Protein AF-A0A7S0TUN6-F1 (afdb_monomer_lite)

pLDDT: mean 76.29, std 20.95, range [22.78, 96.62]

Sequence (266 aa):
AMGCTYNPSLYITRDSTFITTPQGNATSDPTRCLIDSTGACIPAAAPWPDFFQLPVLMLMLITLLNDGTLISIGYDYVKPSKMPERWNFVALFCIAGVLGAVACASSLLLLWAALDSNNPSGLFAGVGIPPIEYGKIITSIYLKVSLSDFLTLFSARTQGEFFWSVLPSPILLTAAGISLVISTILACVWPVGMLDRLPVMGLALGEYKLLPLWIWLYCLLCWLIQDALKVLCIFLIESTGLFSYENPHAKKLNHSRLGAGSFKAT

Organism: Hemiselmis andersenii (NCBI:txid464988)

Foldseek 3Di:
DDDDDDDDDDDDDPPDFADDDPDPDPPPPQPQFFQAPVRDGHTRGDDDDPDDDAFPVLVVLLVVLLVLLVVLVVVKDDDDDPDDDDPQVPLVVVLVVLLVVLLVVLLVVLLVQLVCQVPCPGPCVVVVHHNDDQQLSNLLSSLLSSLLSLLSVLLSRDALDFSVPDDIDPSSVVSSVVSNVVSLCCQACPPFHAGPNGTHDHCCPDDDNCSSVVSVVSSVVSSNVSSVVSNVSNVVCLVVCPSVRPNPVVVVVVVVVVVVVVVPDD

Radius of gyration: 25.47 Å; chains: 1; bounding box: 77×34×85 Å

Structure (mmCIF, N/CA/C/O backbone):
data_AF-A0A7S0TUN6-F1
#
_entry.id   AF-A0A7S0TUN6-F1
#
loop_
_atom_site.group_PDB
_atom_site.id
_atom_site.type_symbol
_atom_site.label_atom_id
_atom_site.label_alt_id
_atom_site.label_comp_id
_atom_site.label_asym_id
_atom_site.label_entity_id
_atom_site.label_seq_id
_atom_site.pdbx_PDB_ins_code
_atom_site.Cartn_x
_atom_site.Cartn_y
_atom_site.Cartn_z
_atom_site.occupancy
_atom_site.B_iso_or_equiv
_atom_site.auth_seq_id
_atom_site.auth_comp_id
_atom_site.auth_asym_id
_atom_site.auth_atom_id
_atom_site.pdbx_PDB_model_num
ATOM 1 N N . ALA A 1 1 ? 32.874 -20.150 -30.965 1.00 34.25 1 ALA A N 1
ATOM 2 C CA . ALA A 1 1 ? 32.053 -19.719 -32.111 1.00 34.25 1 ALA A CA 1
ATOM 3 C C . ALA A 1 1 ? 31.108 -20.856 -32.487 1.00 34.25 1 ALA A C 1
ATOM 5 O O . ALA A 1 1 ? 31.510 -21.769 -33.190 1.00 34.25 1 ALA A O 1
ATOM 6 N N . MET A 1 2 ? 29.891 -20.850 -31.947 1.00 27.72 2 MET A N 1
ATOM 7 C CA . MET A 1 2 ? 28.781 -21.691 -32.403 1.00 27.72 2 MET A CA 1
ATOM 8 C C . MET A 1 2 ? 27.568 -20.773 -32.463 1.00 27.72 2 MET A C 1
ATOM 10 O O . MET A 1 2 ? 27.234 -20.131 -31.470 1.00 27.72 2 MET A O 1
ATOM 14 N N . GLY A 1 3 ? 27.033 -20.614 -33.669 1.00 29.08 3 GLY A N 1
ATOM 15 C CA . GLY A 1 3 ? 25.921 -19.726 -33.963 1.00 29.08 3 GLY A CA 1
ATOM 16 C C . GLY A 1 3 ? 24.584 -20.354 -33.594 1.00 29.08 3 GLY A C 1
ATOM 17 O O . GLY A 1 3 ? 24.392 -21.557 -33.752 1.00 29.08 3 GLY A O 1
ATOM 18 N N . CYS A 1 4 ? 23.654 -19.506 -33.168 1.00 28.16 4 CYS A N 1
ATOM 19 C CA . CYS A 1 4 ? 22.231 -19.810 -33.175 1.00 28.16 4 CYS A CA 1
ATOM 20 C C . CYS A 1 4 ? 21.597 -19.008 -34.315 1.00 28.16 4 CYS A C 1
ATOM 22 O O . CYS A 1 4 ? 21.444 -17.792 -34.225 1.00 28.16 4 CYS A O 1
ATOM 24 N N . THR A 1 5 ? 21.266 -19.689 -35.407 1.00 26.64 5 THR A N 1
ATOM 25 C CA . THR A 1 5 ? 20.360 -19.207 -36.452 1.00 26.64 5 THR A CA 1
ATOM 26 C C . THR A 1 5 ? 18.924 -19.413 -35.970 1.00 26.64 5 THR A C 1
ATOM 28 O O . THR A 1 5 ? 18.542 -20.538 -35.654 1.00 26.64 5 THR A O 1
ATOM 31 N N . TYR A 1 6 ? 18.123 -18.345 -35.910 1.00 31.77 6 TYR A N 1
ATOM 32 C CA . TYR A 1 6 ? 16.690 -18.427 -35.610 1.00 31.77 6 TYR A CA 1
ATOM 33 C C . TYR A 1 6 ? 15.861 -18.014 -36.832 1.00 31.77 6 TYR A C 1
ATOM 35 O O . TYR A 1 6 ? 16.168 -17.038 -37.514 1.00 31.77 6 TYR A O 1
ATOM 43 N N . ASN A 1 7 ? 14.844 -18.825 -37.115 1.00 24.67 7 ASN A N 1
ATOM 44 C CA . ASN A 1 7 ? 13.971 -18.815 -38.285 1.00 24.67 7 ASN A CA 1
ATOM 45 C C . ASN A 1 7 ? 12.709 -17.969 -37.993 1.00 24.67 7 ASN A C 1
ATOM 47 O O . ASN A 1 7 ? 12.078 -18.213 -36.962 1.00 24.67 7 ASN A O 1
ATOM 51 N N . PRO A 1 8 ? 12.306 -16.996 -38.835 1.00 35.69 8 PRO A N 1
ATOM 52 C CA . PRO A 1 8 ? 11.162 -16.144 -38.546 1.00 35.69 8 PRO A CA 1
ATOM 53 C C . PRO A 1 8 ? 9.903 -16.741 -39.172 1.00 35.69 8 PRO A C 1
ATOM 55 O O . PRO A 1 8 ? 9.641 -16.584 -40.362 1.00 35.69 8 PRO A O 1
ATOM 58 N N . SER A 1 9 ? 9.094 -17.437 -38.380 1.00 22.78 9 SER A N 1
ATOM 59 C CA . SER A 1 9 ? 7.724 -17.770 -38.766 1.00 22.78 9 SER A CA 1
ATOM 60 C C . SER A 1 9 ? 6.866 -17.972 -37.522 1.00 22.78 9 SER A C 1
ATOM 62 O O . SER A 1 9 ? 7.193 -18.797 -36.679 1.00 22.78 9 SER A O 1
ATOM 64 N N . LEU A 1 10 ? 5.746 -17.242 -37.493 1.00 24.89 10 LEU A N 1
ATOM 65 C CA . LEU A 1 10 ? 4.556 -17.430 -36.656 1.00 24.89 10 LEU A CA 1
ATOM 66 C C . LEU A 1 10 ? 4.528 -16.822 -35.229 1.00 24.89 10 LEU A C 1
ATOM 68 O O . LEU A 1 10 ? 4.854 -17.459 -34.237 1.00 24.89 10 LEU A O 1
ATOM 72 N N . TYR A 1 11 ? 3.906 -15.634 -35.194 1.00 23.50 11 TYR A N 1
ATOM 73 C CA . TYR A 1 11 ? 2.742 -15.253 -34.371 1.00 23.50 11 TYR A CA 1
ATOM 74 C C . TYR A 1 11 ? 2.897 -14.435 -33.068 1.00 23.50 11 TYR A C 1
ATOM 76 O O . TYR A 1 11 ? 3.471 -14.861 -32.075 1.00 23.50 11 TYR A O 1
ATOM 84 N N . ILE A 1 12 ? 2.161 -13.308 -33.111 1.00 25.36 12 ILE A N 1
ATOM 85 C CA . ILE A 1 12 ? 1.634 -12.422 -32.057 1.00 25.36 12 ILE A CA 1
ATOM 86 C C . ILE A 1 12 ? 2.651 -11.441 -31.454 1.00 25.36 12 ILE A C 1
ATOM 88 O O . ILE A 1 12 ? 3.293 -11.678 -30.437 1.00 25.36 12 ILE A O 1
ATOM 92 N N . THR A 1 13 ? 2.716 -10.268 -32.082 1.00 28.11 13 THR A N 1
ATOM 93 C CA . THR A 1 13 ? 3.397 -9.058 -31.612 1.00 28.11 13 THR A CA 1
ATOM 94 C C . THR A 1 13 ? 2.744 -8.524 -30.328 1.00 28.11 13 THR A C 1
ATOM 96 O O . THR A 1 13 ? 1.825 -7.706 -30.374 1.00 28.11 13 THR A O 1
ATOM 99 N N . ARG A 1 14 ? 3.232 -8.979 -29.167 1.00 33.22 14 ARG A N 1
ATOM 100 C CA . ARG A 1 14 ? 3.267 -8.199 -27.915 1.00 33.22 14 ARG A CA 1
ATOM 101 C C . ARG A 1 14 ? 4.550 -7.357 -27.927 1.00 33.22 14 ARG A C 1
ATOM 103 O O . ARG A 1 14 ? 5.480 -7.609 -27.166 1.00 33.22 14 ARG A O 1
ATOM 110 N N . ASP A 1 15 ? 4.630 -6.403 -28.849 1.00 33.44 15 ASP A N 1
ATOM 111 C CA . ASP A 1 15 ? 5.764 -5.480 -28.921 1.00 33.44 15 ASP A CA 1
ATOM 112 C C . ASP A 1 15 ? 5.651 -4.442 -27.800 1.00 33.44 15 ASP A C 1
ATOM 114 O O . ASP A 1 15 ? 5.039 -3.389 -27.943 1.00 33.44 15 ASP A O 1
ATOM 118 N N . SER A 1 16 ? 6.251 -4.754 -26.657 1.00 36.41 16 SER A N 1
ATOM 119 C CA . SER A 1 16 ? 6.658 -3.760 -25.663 1.00 36.41 16 SER A CA 1
ATOM 120 C C . SER A 1 16 ? 8.051 -4.142 -25.187 1.00 36.41 16 SER A C 1
ATOM 122 O O . SER A 1 16 ? 8.231 -4.845 -24.191 1.00 36.41 16 SER A O 1
ATOM 124 N N . THR A 1 17 ? 9.023 -3.748 -26.009 1.00 35.22 17 THR A N 1
ATOM 125 C CA . THR A 1 17 ? 10.463 -3.899 -25.807 1.00 35.22 17 THR A CA 1
ATOM 126 C C . THR A 1 17 ? 10.901 -3.259 -24.495 1.00 35.22 17 THR A C 1
ATOM 128 O O . THR A 1 17 ? 10.555 -2.115 -24.205 1.00 35.22 17 THR A O 1
ATOM 131 N N . PHE A 1 18 ? 11.682 -4.005 -23.719 1.00 45.72 18 PHE A N 1
ATOM 132 C CA . PHE A 1 18 ? 12.353 -3.535 -22.515 1.00 45.72 18 PHE A CA 1
ATOM 133 C C . PHE A 1 18 ? 13.348 -2.414 -22.843 1.00 45.72 18 PHE A C 1
ATOM 135 O O . PHE A 1 18 ? 14.210 -2.586 -23.702 1.00 45.72 18 PHE A O 1
ATOM 142 N N . ILE A 1 19 ? 13.284 -1.333 -22.065 1.00 34.28 19 ILE A N 1
ATOM 143 C CA . ILE A 1 19 ? 14.293 -0.281 -21.924 1.00 34.28 19 ILE A CA 1
ATOM 144 C C . ILE A 1 19 ? 14.383 0.700 -23.104 1.00 34.28 19 ILE A C 1
ATOM 146 O O . ILE A 1 19 ? 15.122 0.500 -24.067 1.00 34.28 19 ILE A O 1
ATOM 150 N N . THR A 1 20 ? 13.774 1.878 -22.939 1.00 29.48 20 THR A N 1
ATOM 151 C CA . THR A 1 20 ? 14.325 3.104 -23.542 1.00 29.48 20 THR A CA 1
ATOM 152 C C . THR A 1 20 ? 15.538 3.564 -22.725 1.00 29.48 20 THR A C 1
ATOM 154 O O . THR A 1 20 ? 15.408 3.973 -21.568 1.00 29.48 20 THR A O 1
ATOM 157 N N . THR A 1 21 ? 16.742 3.498 -23.298 1.00 30.59 21 THR A N 1
ATOM 158 C CA . THR A 1 21 ? 17.946 4.132 -22.732 1.00 30.59 21 THR A CA 1
ATOM 159 C C . THR A 1 21 ? 17.820 5.666 -22.743 1.00 30.59 21 THR A C 1
ATOM 161 O O . THR A 1 21 ? 17.190 6.204 -23.648 1.00 30.59 21 THR A O 1
ATOM 164 N N . PRO A 1 22 ? 18.459 6.417 -21.817 1.00 33.69 22 PRO A N 1
ATOM 165 C CA . PRO A 1 22 ? 18.329 7.881 -21.701 1.00 33.69 22 PRO A CA 1
ATOM 166 C C . PRO A 1 22 ? 19.077 8.678 -22.792 1.00 33.69 22 PRO A C 1
ATOM 168 O O . PRO A 1 22 ? 19.374 9.858 -22.627 1.00 33.69 22 PRO A O 1
ATOM 171 N N . GLN A 1 23 ? 19.387 8.044 -23.917 1.00 31.77 23 GLN A N 1
ATOM 172 C CA . GLN A 1 23 ? 19.830 8.694 -25.141 1.00 31.77 23 GLN A CA 1
ATOM 173 C C . GLN A 1 23 ? 18.939 8.152 -26.249 1.00 31.77 23 GLN A C 1
ATOM 175 O O . GLN A 1 23 ? 18.862 6.936 -26.416 1.00 31.77 23 GLN A O 1
ATOM 180 N N . GLY A 1 24 ? 18.247 9.049 -26.954 1.00 32.22 24 GLY A N 1
ATOM 181 C CA . GLY A 1 24 ? 17.300 8.742 -28.024 1.00 32.22 24 GLY A CA 1
ATOM 182 C C . GLY A 1 24 ? 17.945 8.086 -29.243 1.00 32.22 24 GLY A C 1
ATOM 183 O O . GLY A 1 24 ? 18.006 8.689 -30.303 1.00 32.22 24 GLY A O 1
ATOM 184 N N . ASN A 1 25 ? 18.402 6.849 -29.083 1.00 26.77 25 ASN A N 1
ATOM 185 C CA . ASN A 1 25 ? 18.737 5.916 -30.140 1.00 26.77 25 ASN A CA 1
ATOM 186 C C . ASN A 1 25 ? 18.296 4.532 -29.667 1.00 26.77 25 ASN A C 1
ATOM 188 O O . ASN A 1 25 ? 18.873 3.969 -28.738 1.00 26.77 25 ASN A O 1
ATOM 192 N N . ALA A 1 26 ? 17.272 3.986 -30.318 1.00 34.22 26 ALA A N 1
ATOM 193 C CA . ALA A 1 26 ? 16.913 2.584 -30.194 1.00 34.22 26 ALA A CA 1
ATOM 194 C C . ALA A 1 26 ? 18.044 1.743 -30.804 1.00 34.22 26 ALA A C 1
ATOM 196 O O . ALA A 1 26 ? 18.033 1.412 -31.986 1.00 34.22 26 ALA A O 1
ATOM 197 N N . THR A 1 27 ? 19.072 1.440 -30.016 1.00 30.66 27 THR A N 1
ATOM 198 C CA . THR A 1 27 ? 20.052 0.424 -30.387 1.00 30.66 27 THR A CA 1
ATOM 199 C C . THR A 1 27 ? 19.441 -0.933 -30.085 1.00 30.66 27 THR A C 1
ATOM 201 O O . THR A 1 27 ? 19.455 -1.399 -28.947 1.00 30.66 27 THR A O 1
ATOM 204 N N . SER A 1 28 ? 18.900 -1.554 -31.126 1.00 37.78 28 SER A N 1
ATOM 205 C CA . SER A 1 28 ? 18.546 -2.967 -31.215 1.00 37.78 28 SER A CA 1
ATOM 206 C C . SER A 1 28 ? 19.806 -3.845 -31.165 1.00 37.78 28 SER A C 1
ATOM 208 O O . SER A 1 28 ? 20.088 -4.559 -32.124 1.00 37.78 28 SER A O 1
ATOM 210 N N . ASP A 1 29 ? 20.617 -3.738 -30.107 1.00 37.38 29 ASP A N 1
ATOM 211 C CA . ASP A 1 29 ? 21.808 -4.572 -29.935 1.00 37.38 29 ASP A CA 1
ATOM 212 C C . ASP A 1 29 ? 21.433 -5.852 -29.158 1.00 37.38 29 ASP A C 1
ATOM 214 O O . ASP A 1 29 ? 21.240 -5.792 -27.938 1.00 37.38 29 ASP A O 1
ATOM 218 N N . PRO A 1 30 ? 21.293 -7.017 -29.824 1.00 40.88 30 PRO A N 1
ATOM 219 C CA . PRO A 1 30 ? 20.828 -8.266 -29.211 1.00 40.88 30 PRO A CA 1
ATOM 220 C C . PRO A 1 30 ? 21.834 -8.878 -28.217 1.00 40.88 30 PRO A C 1
ATOM 222 O O . PRO A 1 30 ? 21.565 -9.925 -27.630 1.00 40.88 30 PRO A O 1
ATOM 225 N N . THR A 1 31 ? 22.992 -8.244 -28.022 1.00 40.66 31 THR A N 1
ATOM 226 C CA . THR A 1 31 ? 24.094 -8.701 -27.164 1.00 40.66 31 THR A CA 1
ATOM 227 C C . THR A 1 31 ? 24.054 -8.190 -25.725 1.00 40.66 31 THR A C 1
ATOM 229 O O . THR A 1 31 ? 24.838 -8.665 -24.902 1.00 40.66 31 THR A O 1
ATOM 232 N N . ARG A 1 32 ? 23.154 -7.262 -25.369 1.00 48.16 32 ARG A N 1
ATOM 233 C CA . ARG A 1 32 ? 22.975 -6.841 -23.970 1.00 48.16 32 ARG A CA 1
ATOM 234 C C . ARG A 1 32 ? 21.899 -7.677 -23.283 1.00 48.16 32 ARG A C 1
ATOM 236 O O . ARG A 1 32 ? 20.718 -7.586 -23.605 1.00 48.16 32 ARG A O 1
ATOM 243 N N . CYS A 1 33 ? 22.320 -8.466 -22.303 1.00 55.50 33 CYS A N 1
ATOM 244 C CA . CYS A 1 33 ? 21.436 -9.206 -21.416 1.00 55.50 33 CYS A CA 1
ATOM 245 C C . CYS A 1 33 ? 21.557 -8.704 -19.984 1.00 55.50 33 CYS A C 1
ATOM 247 O O . CYS A 1 33 ? 22.634 -8.302 -19.536 1.00 55.50 33 CYS A O 1
ATOM 249 N N . LEU A 1 34 ? 20.440 -8.733 -19.264 1.00 56.56 34 LEU A N 1
ATOM 250 C CA . LEU A 1 34 ? 20.460 -8.522 -17.825 1.00 56.56 34 LEU A CA 1
ATOM 251 C C . LEU A 1 34 ? 20.905 -9.829 -17.169 1.00 56.56 34 LEU A C 1
ATOM 253 O O . LEU A 1 34 ? 20.417 -10.906 -17.522 1.00 56.56 34 LEU A O 1
ATOM 257 N N . ILE A 1 35 ? 21.864 -9.723 -16.251 1.00 57.25 35 ILE A N 1
ATOM 258 C CA . ILE A 1 35 ? 22.375 -10.865 -15.498 1.00 57.25 35 ILE A CA 1
ATOM 259 C C . ILE A 1 35 ? 21.506 -11.029 -14.251 1.00 57.25 35 ILE A C 1
ATOM 261 O O . ILE A 1 35 ? 21.385 -10.103 -13.450 1.00 57.25 35 ILE A O 1
ATOM 265 N N . ASP A 1 36 ? 20.873 -12.193 -14.117 1.00 56.53 36 ASP A N 1
ATOM 266 C CA . ASP A 1 36 ? 20.145 -12.582 -12.907 1.00 56.53 36 ASP A CA 1
ATOM 267 C C . ASP A 1 36 ? 21.116 -12.890 -11.751 1.00 56.53 36 ASP A C 1
ATOM 269 O O . ASP A 1 36 ? 22.293 -13.178 -11.954 1.00 56.53 36 ASP A O 1
ATOM 273 N N . SER A 1 37 ? 20.601 -12.895 -10.526 1.00 54.09 37 SER A N 1
ATOM 274 C CA . SER A 1 37 ? 21.244 -13.374 -9.294 1.00 54.09 37 SER A CA 1
ATOM 275 C C . SER A 1 37 ? 21.911 -14.757 -9.406 1.00 54.09 37 SER A C 1
ATOM 277 O O . SER A 1 37 ? 22.824 -15.067 -8.643 1.00 54.09 37 SER A O 1
ATOM 279 N N . THR A 1 38 ? 21.497 -15.574 -10.380 1.00 56.44 38 THR A N 1
ATOM 280 C CA . THR A 1 38 ? 22.074 -16.887 -10.709 1.00 56.44 38 THR A CA 1
ATOM 281 C C . THR A 1 38 ? 23.197 -16.843 -11.757 1.00 56.44 38 THR A C 1
ATOM 283 O O . THR A 1 38 ? 23.759 -17.881 -12.101 1.00 56.44 38 THR A O 1
ATOM 286 N N . GLY A 1 39 ? 23.535 -15.663 -12.286 1.00 56.88 39 GLY A N 1
ATOM 287 C CA . GLY A 1 39 ? 24.517 -15.479 -13.359 1.00 56.88 39 GLY A CA 1
ATOM 288 C C . GLY A 1 39 ? 23.975 -15.738 -14.772 1.00 56.88 39 GLY A C 1
ATOM 289 O O . GLY A 1 39 ? 24.738 -15.686 -15.736 1.00 56.88 39 GLY A O 1
ATOM 290 N N . ALA A 1 40 ? 22.675 -16.014 -14.922 1.00 57.69 40 ALA A N 1
ATOM 291 C CA . ALA A 1 40 ? 22.047 -16.267 -16.217 1.00 57.69 40 ALA A CA 1
ATOM 292 C C . ALA A 1 40 ? 21.815 -14.970 -17.018 1.00 57.69 40 ALA A C 1
ATOM 294 O O . ALA A 1 40 ? 21.344 -13.971 -16.480 1.00 57.69 40 ALA A O 1
ATOM 295 N N . CYS A 1 41 ? 22.121 -15.017 -18.318 1.00 57.69 41 CYS A N 1
ATOM 296 C CA . CYS A 1 41 ? 21.970 -13.928 -19.287 1.00 57.69 41 CYS A CA 1
ATOM 297 C C . CYS A 1 41 ? 20.563 -13.976 -19.907 1.00 57.69 41 CYS A C 1
ATOM 299 O O . CYS A 1 41 ? 20.278 -14.854 -20.722 1.00 57.69 41 CYS A O 1
ATOM 301 N N . ILE A 1 42 ? 19.674 -13.060 -19.507 1.00 58.09 42 ILE A N 1
ATOM 302 C CA . ILE A 1 42 ? 18.311 -12.961 -20.055 1.00 58.09 42 ILE A CA 1
ATOM 303 C C . ILE A 1 42 ? 18.301 -11.903 -21.173 1.00 58.09 42 ILE A C 1
ATOM 305 O O . ILE A 1 42 ? 18.675 -10.754 -20.908 1.00 58.09 42 ILE A O 1
ATOM 309 N N . PRO A 1 43 ? 17.905 -12.255 -22.413 1.00 55.41 43 PRO A N 1
ATOM 310 C CA . PRO A 1 43 ? 17.893 -11.316 -23.531 1.00 55.41 43 PRO A CA 1
ATOM 311 C C . PRO A 1 43 ? 16.951 -10.146 -23.236 1.00 55.41 43 PRO A C 1
ATOM 313 O O . PRO A 1 43 ? 15.843 -10.349 -22.744 1.00 55.41 43 PRO A O 1
ATOM 316 N N . ALA A 1 44 ? 17.382 -8.922 -23.560 1.00 51.06 44 ALA A N 1
ATOM 317 C CA . ALA A 1 44 ? 16.593 -7.717 -23.309 1.00 51.06 44 ALA A CA 1
ATOM 318 C C . ALA A 1 44 ? 15.198 -7.775 -23.967 1.00 51.06 44 ALA A C 1
ATOM 320 O O . ALA A 1 44 ? 14.240 -7.276 -23.404 1.00 51.06 44 ALA A O 1
ATOM 321 N N . ALA A 1 45 ? 15.030 -8.454 -25.103 1.00 55.09 45 ALA A N 1
ATOM 322 C CA . ALA A 1 45 ? 13.749 -8.566 -25.810 1.00 55.09 45 ALA A CA 1
ATOM 323 C C . ALA A 1 45 ? 12.937 -9.832 -25.448 1.00 55.09 45 ALA A C 1
ATOM 325 O O . ALA A 1 45 ? 12.412 -10.508 -26.332 1.00 55.09 45 ALA A O 1
ATOM 326 N N . ALA A 1 46 ? 12.858 -10.200 -24.166 1.00 60.91 46 ALA A N 1
ATOM 327 C CA . ALA A 1 46 ? 12.013 -11.315 -23.737 1.00 60.91 46 ALA A CA 1
ATOM 328 C C . ALA A 1 46 ? 10.517 -10.915 -23.725 1.00 60.91 46 ALA A C 1
ATOM 330 O O . ALA A 1 46 ? 10.190 -9.811 -23.282 1.00 60.91 46 ALA A O 1
ATOM 331 N N . PRO A 1 47 ? 9.594 -11.785 -24.180 1.00 71.44 47 PRO A N 1
ATOM 332 C CA . PRO A 1 47 ? 8.159 -11.533 -24.074 1.00 71.44 47 PRO A CA 1
ATOM 333 C C . PRO A 1 47 ? 7.715 -11.484 -22.605 1.00 71.44 47 PRO A C 1
ATOM 335 O O . PRO A 1 47 ? 8.355 -12.064 -21.726 1.00 71.44 47 PRO A O 1
ATOM 338 N N . TRP A 1 48 ? 6.601 -10.798 -22.333 1.00 78.25 48 TRP A N 1
ATOM 339 C CA . TRP A 1 48 ? 6.030 -10.760 -20.985 1.00 78.25 48 TRP A CA 1
ATOM 340 C C . TRP A 1 48 ? 5.629 -12.165 -20.518 1.00 78.25 48 TRP A C 1
ATOM 342 O O . TRP A 1 48 ? 5.084 -12.928 -21.320 1.00 78.25 48 TRP A O 1
ATOM 352 N N . PRO A 1 49 ? 5.859 -12.502 -19.236 1.00 80.50 49 PRO A N 1
ATOM 353 C CA . PRO A 1 49 ? 5.472 -13.798 -18.696 1.00 80.50 49 PRO A CA 1
ATOM 354 C C . PRO A 1 49 ? 3.946 -13.957 -18.678 1.00 80.50 49 PRO A C 1
ATOM 356 O O . PRO A 1 49 ? 3.207 -12.983 -18.524 1.00 80.50 49 PRO A O 1
ATOM 359 N N . ASP A 1 50 ? 3.472 -15.200 -18.780 1.00 80.69 50 ASP A N 1
ATOM 360 C CA . ASP A 1 50 ? 2.035 -15.518 -18.761 1.00 80.69 50 ASP A CA 1
ATOM 361 C C . ASP A 1 50 ? 1.374 -15.238 -17.404 1.00 80.69 50 ASP A C 1
ATOM 363 O O . ASP A 1 50 ? 0.170 -14.993 -17.329 1.00 80.69 50 ASP A O 1
ATOM 367 N N . PHE A 1 51 ? 2.166 -15.245 -16.327 1.00 86.25 51 PHE A N 1
ATOM 368 C CA . PHE A 1 51 ? 1.701 -15.026 -14.962 1.00 86.25 51 PHE A CA 1
ATOM 369 C C . PHE A 1 51 ? 2.483 -13.895 -14.300 1.00 86.25 51 PHE A C 1
ATOM 371 O O . PHE A 1 51 ? 3.714 -13.860 -14.345 1.00 86.25 51 PHE A O 1
ATOM 378 N N . PHE A 1 52 ? 1.757 -12.998 -13.633 1.00 89.50 52 PHE A N 1
ATOM 379 C CA . PHE A 1 52 ? 2.363 -11.960 -12.811 1.00 89.50 52 PHE A CA 1
ATOM 380 C C . PHE A 1 52 ? 2.874 -12.554 -11.496 1.00 89.50 52 PHE A C 1
ATOM 382 O O . PHE A 1 52 ? 2.157 -13.281 -10.806 1.00 89.50 52 PHE A O 1
ATOM 389 N N . GLN A 1 53 ? 4.109 -12.215 -11.142 1.00 91.06 53 GLN A N 1
ATOM 390 C CA . GLN A 1 53 ? 4.760 -12.633 -9.907 1.00 91.06 53 GLN A CA 1
ATOM 391 C C . GLN A 1 53 ? 5.462 -11.426 -9.292 1.00 91.06 53 GLN A C 1
ATOM 393 O O . GLN A 1 53 ? 6.070 -10.625 -10.005 1.00 91.06 53 GLN A O 1
ATOM 398 N N . LEU A 1 54 ? 5.371 -11.299 -7.968 1.00 91.88 54 LEU A N 1
ATOM 399 C CA . LEU A 1 54 ? 6.080 -10.265 -7.226 1.00 91.88 54 LEU A CA 1
ATOM 400 C C . LEU A 1 54 ? 7.330 -10.888 -6.587 1.00 91.88 54 LEU A C 1
ATOM 402 O O . LEU A 1 54 ? 7.192 -11.921 -5.928 1.00 91.88 54 LEU A O 1
ATOM 406 N N . PRO A 1 55 ? 8.527 -10.297 -6.761 1.00 92.12 55 PRO A N 1
ATOM 407 C CA . PRO A 1 55 ? 9.751 -10.848 -6.192 1.00 92.12 55 PRO A CA 1
ATOM 408 C C . PRO A 1 55 ? 9.685 -10.985 -4.670 1.00 92.12 55 PRO A C 1
ATOM 410 O O . PRO A 1 55 ? 9.134 -10.121 -3.978 1.00 92.12 55 PRO A O 1
ATOM 413 N N . VAL A 1 56 ? 10.309 -12.033 -4.132 1.00 94.62 56 VAL A N 1
ATOM 414 C CA . VAL A 1 56 ? 10.234 -12.372 -2.700 1.00 94.62 56 VAL A CA 1
ATOM 415 C C . VAL A 1 56 ? 10.803 -11.247 -1.838 1.00 94.62 56 VAL A C 1
ATOM 417 O O . VAL A 1 56 ? 10.219 -10.886 -0.818 1.00 94.62 56 VAL A O 1
ATOM 420 N N . LEU A 1 57 ? 11.895 -10.623 -2.284 1.00 94.00 57 LEU A N 1
ATOM 421 C CA . LEU A 1 57 ? 12.507 -9.490 -1.588 1.00 94.00 57 LEU A CA 1
ATOM 422 C C . LEU A 1 57 ? 11.538 -8.305 -1.436 1.00 94.00 57 LEU A C 1
ATOM 424 O O . LEU A 1 57 ? 11.531 -7.654 -0.396 1.00 94.00 57 LEU A O 1
ATOM 428 N N . MET A 1 58 ? 10.697 -8.025 -2.434 1.00 94.62 58 MET A N 1
ATOM 429 C CA . MET A 1 58 ? 9.715 -6.940 -2.341 1.00 94.62 58 MET A CA 1
ATOM 430 C C . MET A 1 58 ? 8.586 -7.271 -1.369 1.00 94.62 58 MET A C 1
ATOM 432 O O . MET A 1 58 ? 8.181 -6.401 -0.602 1.00 94.62 58 MET A O 1
ATOM 436 N N . LEU A 1 59 ? 8.119 -8.524 -1.355 1.00 94.50 59 LEU A N 1
ATOM 437 C CA . LEU A 1 59 ? 7.162 -8.994 -0.350 1.00 94.50 59 LEU A CA 1
ATOM 438 C C . LEU A 1 59 ? 7.741 -8.862 1.063 1.00 94.50 59 LEU A C 1
ATOM 440 O O . LEU A 1 59 ? 7.070 -8.336 1.945 1.00 94.50 59 LEU A O 1
ATOM 444 N N . MET A 1 60 ? 9.004 -9.252 1.257 1.00 95.44 60 MET A N 1
ATOM 445 C CA . MET A 1 60 ? 9.700 -9.094 2.537 1.00 95.44 60 MET A CA 1
ATOM 446 C C . MET A 1 60 ? 9.814 -7.629 2.974 1.00 95.44 60 MET A C 1
ATOM 448 O O . MET A 1 60 ? 9.659 -7.329 4.156 1.00 95.44 60 MET A O 1
ATOM 452 N N . LEU A 1 61 ? 10.086 -6.709 2.043 1.00 94.75 61 LEU A N 1
ATOM 453 C CA . LEU A 1 61 ? 10.155 -5.276 2.340 1.00 94.75 61 LEU A CA 1
ATOM 454 C C . LEU A 1 61 ? 8.792 -4.715 2.760 1.00 94.75 61 LEU A C 1
ATOM 456 O O . LEU A 1 61 ? 8.731 -3.944 3.715 1.00 94.75 61 LEU A O 1
ATOM 460 N N . ILE A 1 62 ? 7.710 -5.134 2.093 1.00 95.12 62 ILE A N 1
ATOM 461 C CA . ILE A 1 62 ? 6.340 -4.768 2.480 1.00 95.12 62 ILE A CA 1
ATOM 462 C C . ILE A 1 62 ? 6.073 -5.219 3.918 1.00 95.12 62 ILE A C 1
ATOM 464 O O . ILE A 1 62 ? 5.700 -4.397 4.753 1.00 95.12 62 ILE A O 1
ATOM 468 N N . THR A 1 63 ? 6.315 -6.497 4.230 1.00 93.88 63 THR A N 1
ATOM 469 C CA . THR A 1 63 ? 6.041 -7.041 5.570 1.00 93.88 63 THR A CA 1
ATOM 470 C C . THR A 1 63 ? 6.905 -6.387 6.643 1.00 93.88 63 THR A C 1
ATOM 472 O O . THR A 1 63 ? 6.400 -6.033 7.701 1.00 93.88 63 THR A O 1
ATOM 475 N N . LEU A 1 64 ? 8.189 -6.147 6.360 1.00 93.88 64 LEU A N 1
ATOM 476 C CA . LEU A 1 64 ? 9.113 -5.538 7.317 1.00 93.88 64 LEU A CA 1
ATOM 477 C C . LEU A 1 64 ? 8.714 -4.101 7.671 1.00 93.88 64 LEU A C 1
ATOM 479 O O . LEU A 1 64 ? 8.751 -3.716 8.840 1.00 93.88 64 LEU A O 1
ATOM 483 N N . LEU A 1 65 ? 8.336 -3.298 6.672 1.00 92.12 65 LEU A N 1
ATOM 484 C CA . LEU A 1 65 ? 7.927 -1.912 6.903 1.00 92.12 65 LEU A CA 1
ATOM 485 C C . LEU A 1 65 ? 6.549 -1.842 7.580 1.00 92.12 65 LEU A C 1
ATOM 487 O O . LEU A 1 65 ? 6.338 -0.987 8.440 1.00 92.12 65 LEU A O 1
ATOM 491 N N . ASN A 1 66 ? 5.637 -2.763 7.251 1.00 89.88 66 ASN A N 1
ATOM 492 C CA . ASN A 1 66 ? 4.330 -2.862 7.899 1.00 89.88 66 ASN A CA 1
ATOM 493 C C . ASN A 1 66 ? 4.459 -3.218 9.392 1.00 89.88 66 ASN A C 1
ATOM 495 O O . ASN A 1 66 ? 3.928 -2.500 10.244 1.00 89.88 66 ASN A O 1
ATOM 499 N N . ASP A 1 67 ? 5.259 -4.233 9.728 1.00 91.19 67 ASP A N 1
ATOM 500 C CA . ASP A 1 67 ? 5.490 -4.663 11.114 1.00 91.19 67 ASP A CA 1
ATOM 501 C C . ASP A 1 67 ? 6.053 -3.534 11.990 1.00 91.19 67 ASP A C 1
ATOM 503 O O . ASP A 1 67 ? 5.625 -3.352 13.134 1.00 91.19 67 ASP A O 1
ATOM 507 N N . GLY A 1 68 ? 6.953 -2.712 11.437 1.00 85.06 68 GLY A N 1
ATOM 508 C CA . GLY A 1 68 ? 7.480 -1.531 12.125 1.00 85.06 68 GLY A CA 1
ATOM 509 C C . GLY A 1 68 ? 6.377 -0.560 12.563 1.00 85.06 68 GLY A C 1
ATOM 510 O O . GLY A 1 68 ? 6.398 -0.051 13.686 1.00 85.06 68 GLY A O 1
ATOM 511 N N . THR A 1 69 ? 5.366 -0.344 11.718 1.00 86.56 69 THR A N 1
ATOM 512 C CA . THR A 1 69 ? 4.213 0.496 12.078 1.00 86.56 69 THR A CA 1
ATOM 513 C C . THR A 1 69 ? 3.231 -0.203 13.006 1.00 86.56 69 THR A C 1
ATOM 515 O O . THR A 1 69 ? 2.650 0.454 13.872 1.00 86.56 69 THR A O 1
ATOM 518 N N . LEU A 1 70 ? 3.093 -1.526 12.910 1.00 89.12 70 LEU A N 1
ATOM 519 C CA . LEU A 1 70 ? 2.212 -2.302 13.778 1.00 89.12 70 LEU A CA 1
ATOM 520 C C . LEU A 1 70 ? 2.633 -2.179 15.248 1.00 89.12 70 LEU A C 1
ATOM 522 O O . LEU A 1 70 ? 1.786 -1.980 16.117 1.00 89.12 70 LEU A O 1
ATOM 526 N N . ILE A 1 71 ? 3.939 -2.167 15.529 1.00 91.50 71 ILE A N 1
ATOM 527 C CA . ILE A 1 71 ? 4.473 -1.944 16.885 1.00 91.50 71 ILE A CA 1
ATOM 528 C C . ILE A 1 71 ? 4.036 -0.576 17.442 1.00 91.50 71 ILE A C 1
ATOM 530 O O . ILE A 1 71 ? 3.710 -0.455 18.625 1.00 91.50 71 ILE A O 1
ATOM 534 N N . SER A 1 72 ? 3.968 0.458 16.596 1.00 90.81 72 SER A N 1
ATOM 535 C CA . SER A 1 72 ? 3.575 1.808 17.022 1.00 90.81 72 SER A CA 1
ATOM 536 C C . SER A 1 72 ? 2.098 1.931 17.431 1.00 90.81 72 SER A C 1
ATOM 538 O O . SER A 1 72 ? 1.755 2.847 18.180 1.00 90.81 72 SER A O 1
ATOM 540 N N . ILE A 1 73 ? 1.238 0.977 17.040 1.00 90.38 73 ILE A N 1
ATOM 541 C CA . ILE A 1 73 ? -0.175 0.920 17.460 1.00 90.38 73 ILE A CA 1
ATOM 542 C C . ILE A 1 73 ? -0.295 0.775 18.983 1.00 90.38 73 ILE A C 1
ATOM 544 O O . ILE A 1 73 ? -1.230 1.309 19.575 1.00 90.38 73 ILE A O 1
ATOM 548 N N . GLY A 1 74 ? 0.668 0.117 19.640 1.00 89.88 74 GLY A N 1
ATOM 549 C CA . GLY A 1 74 ? 0.677 -0.020 21.100 1.00 89.88 74 GLY A CA 1
ATOM 550 C C . GLY A 1 74 ? 0.781 1.309 21.861 1.00 89.88 74 GLY A C 1
ATOM 551 O O . GLY A 1 74 ? 0.425 1.369 23.034 1.00 89.88 74 GLY A O 1
ATOM 552 N N . TYR A 1 75 ? 1.229 2.379 21.197 1.00 89.44 75 TYR A N 1
ATOM 553 C CA . TYR A 1 75 ? 1.404 3.718 21.772 1.00 89.44 75 TYR A CA 1
ATOM 554 C C . TYR A 1 75 ? 0.350 4.716 21.307 1.00 89.44 75 TYR A C 1
ATOM 556 O O . TYR A 1 75 ? 0.546 5.933 21.377 1.00 89.44 75 TYR A O 1
ATOM 564 N N . ASP A 1 76 ? -0.749 4.222 20.763 1.00 90.44 76 ASP A N 1
ATOM 565 C CA . ASP A 1 76 ? -1.730 5.082 20.162 1.00 90.44 76 ASP A CA 1
ATOM 566 C C . ASP A 1 76 ? -2.887 5.491 21.108 1.00 90.44 76 ASP A C 1
ATOM 568 O O . ASP A 1 76 ? -3.264 4.781 22.041 1.00 90.44 76 ASP A O 1
ATOM 572 N N . TYR A 1 77 ? -3.450 6.680 20.852 1.00 87.19 77 TYR A N 1
ATOM 573 C CA . TYR A 1 77 ? -4.626 7.205 21.530 1.00 87.19 77 TYR A CA 1
ATOM 574 C C . TYR A 1 77 ? -5.923 6.530 21.064 1.00 87.19 77 TYR A C 1
ATOM 576 O O . TYR A 1 77 ? -6.469 6.826 19.999 1.00 87.19 77 TYR A O 1
ATOM 584 N N . VAL A 1 78 ? -6.487 5.702 21.942 1.00 83.12 78 VAL A N 1
ATOM 585 C CA . VAL A 1 78 ? -7.803 5.084 21.752 1.00 83.12 78 VAL A CA 1
ATOM 586 C C . VAL A 1 78 ? -8.829 5.753 22.666 1.00 83.12 78 VAL A C 1
ATOM 588 O O . VAL A 1 78 ? -8.590 5.939 23.859 1.00 83.12 78 VAL A O 1
ATOM 591 N N . LYS A 1 79 ? -9.998 6.105 22.119 1.00 81.69 79 LYS A N 1
ATOM 592 C CA . LYS A 1 79 ? -11.151 6.545 22.918 1.00 81.69 79 LYS A CA 1
ATOM 593 C C . LYS A 1 79 ? -11.848 5.298 23.487 1.00 81.69 79 LYS A C 1
ATOM 595 O O . LYS A 1 79 ? -12.373 4.513 22.696 1.00 81.69 79 LYS A O 1
ATOM 600 N N . PRO A 1 80 ? -11.876 5.085 24.814 1.00 80.31 80 PRO A N 1
ATOM 601 C CA . PRO A 1 80 ? -12.559 3.930 25.386 1.00 80.31 80 PRO A CA 1
ATOM 602 C C . PRO A 1 80 ? -14.080 4.049 25.215 1.00 80.31 80 PRO A C 1
ATOM 604 O O . PRO A 1 80 ? -14.640 5.148 25.289 1.00 80.31 80 PRO A O 1
ATOM 607 N N . SER A 1 81 ? -14.761 2.914 25.024 1.00 79.44 81 SER A N 1
ATOM 608 C CA . SER A 1 81 ? -16.229 2.878 25.033 1.00 79.44 81 SER A CA 1
ATOM 609 C C . SER A 1 81 ? -16.762 3.220 26.428 1.00 79.44 81 SER A C 1
ATOM 611 O O . SER A 1 81 ? -16.162 2.885 27.450 1.00 79.44 81 SER A O 1
ATOM 613 N N . LYS A 1 82 ? -17.913 3.901 26.478 1.00 79.62 82 LYS A N 1
ATOM 614 C CA . LYS A 1 82 ? -18.603 4.250 27.736 1.00 79.62 82 LYS A CA 1
ATOM 615 C C . LYS A 1 82 ? -19.338 3.059 28.351 1.00 79.62 82 LYS A C 1
ATOM 617 O O . LYS A 1 82 ? -19.789 3.144 29.490 1.00 79.62 82 LYS A O 1
ATOM 622 N N . MET A 1 83 ? -19.518 1.991 27.581 1.00 76.69 83 MET A N 1
ATOM 623 C CA . MET A 1 83 ? -20.199 0.769 27.986 1.00 76.69 83 MET A CA 1
ATOM 624 C C . MET A 1 83 ? -19.240 -0.418 27.847 1.00 76.69 83 MET A C 1
ATOM 626 O O . MET A 1 83 ? -18.303 -0.351 27.052 1.00 76.69 83 MET A O 1
ATOM 630 N N . PRO A 1 84 ? -19.438 -1.497 28.623 1.00 78.31 84 PRO A N 1
ATOM 631 C CA . PRO A 1 84 ? -18.640 -2.702 28.460 1.00 78.31 84 PRO A CA 1
ATOM 632 C C . PRO A 1 84 ? -18.918 -3.320 27.085 1.00 78.31 84 PRO A C 1
ATOM 634 O O . PRO A 1 84 ? -20.032 -3.775 26.822 1.00 78.31 84 PRO A O 1
ATOM 637 N N . GLU A 1 85 ? -17.903 -3.335 26.226 1.00 76.69 85 GLU A N 1
ATOM 638 C CA . GLU A 1 85 ? -17.957 -3.995 24.922 1.00 76.69 85 GLU A CA 1
ATOM 639 C C . GLU A 1 85 ? -17.737 -5.499 25.081 1.00 76.69 85 GLU A C 1
ATOM 641 O O . GLU A 1 85 ? -16.873 -5.948 25.840 1.00 76.69 85 GLU A O 1
ATOM 646 N N . ARG A 1 86 ? -18.505 -6.298 24.338 1.00 80.75 86 ARG A N 1
ATOM 647 C CA . ARG A 1 86 ? -18.236 -7.732 24.195 1.00 80.75 86 ARG A CA 1
ATOM 648 C C . ARG A 1 86 ? -17.320 -7.938 22.999 1.00 80.75 86 ARG A C 1
ATOM 650 O O . ARG A 1 86 ? -17.540 -7.357 21.940 1.00 80.75 86 ARG A O 1
ATOM 657 N N . TRP A 1 87 ? -16.319 -8.801 23.144 1.00 82.56 87 TRP A N 1
ATOM 658 C CA . TRP A 1 87 ? -15.401 -9.097 22.049 1.00 82.56 87 TRP A CA 1
ATOM 659 C C . TRP A 1 87 ? -16.087 -9.966 20.987 1.00 82.56 87 TRP A C 1
ATOM 661 O O . TRP A 1 87 ? -16.115 -11.193 21.073 1.00 82.56 87 TRP A O 1
ATOM 671 N N . ASN A 1 88 ? -16.687 -9.315 19.990 1.00 85.69 88 ASN A N 1
ATOM 672 C CA . ASN A 1 88 ? -17.356 -9.982 18.882 1.00 85.69 88 ASN A CA 1
ATOM 673 C C . ASN A 1 88 ? -16.376 -10.227 17.731 1.00 85.69 88 ASN A C 1
ATOM 675 O O . ASN A 1 88 ? -16.226 -9.406 16.824 1.00 85.69 88 ASN A O 1
ATOM 679 N N . PHE A 1 89 ? -15.708 -11.377 17.774 1.00 89.31 89 PHE A N 1
ATOM 680 C CA . PHE A 1 89 ? -14.766 -11.779 16.731 1.00 89.31 89 PHE A CA 1
ATOM 681 C C . PHE A 1 89 ? -15.406 -11.854 15.345 1.00 89.31 89 PHE A C 1
ATOM 683 O O . PHE A 1 89 ? -14.751 -11.526 14.364 1.00 89.31 89 PHE A O 1
ATOM 690 N N . VAL A 1 90 ? -16.679 -12.247 15.249 1.00 89.44 90 VAL A N 1
ATOM 691 C CA . VAL A 1 90 ? -17.349 -12.402 13.951 1.00 89.44 90 VAL A CA 1
ATOM 692 C C . VAL A 1 90 ? -17.499 -11.047 13.267 1.00 89.44 90 VAL A C 1
ATOM 694 O O . VAL A 1 90 ? -17.084 -10.894 12.122 1.00 89.44 90 VAL A O 1
ATOM 697 N N . ALA A 1 91 ? -17.994 -10.040 13.992 1.00 87.44 91 ALA A N 1
ATOM 698 C CA . ALA A 1 91 ? -18.085 -8.676 13.474 1.00 87.44 91 ALA A CA 1
ATOM 699 C C . ALA A 1 91 ? -16.700 -8.118 13.095 1.00 87.44 91 ALA A C 1
ATOM 701 O O . ALA A 1 91 ? -16.545 -7.532 12.023 1.00 87.44 91 ALA A O 1
ATOM 702 N N . LEU A 1 92 ? -15.681 -8.365 13.928 1.00 90.00 92 LEU A N 1
ATOM 703 C CA . LEU A 1 92 ? -14.304 -7.944 13.659 1.00 90.00 92 LEU A CA 1
ATOM 704 C C . LEU A 1 92 ? -13.756 -8.556 12.359 1.00 90.00 92 LEU A C 1
ATOM 706 O O . LEU A 1 92 ? -13.220 -7.830 11.523 1.00 90.00 92 LEU A O 1
ATOM 710 N N . PHE A 1 93 ? -13.922 -9.867 12.158 1.00 92.69 93 PHE A N 1
ATOM 711 C CA . PHE A 1 93 ? -13.487 -10.544 10.934 1.00 92.69 93 PHE A CA 1
ATOM 712 C C . PHE A 1 93 ? -14.274 -10.089 9.703 1.00 92.69 93 PHE A C 1
ATOM 714 O O . PHE A 1 93 ? -13.683 -9.964 8.634 1.00 92.69 93 PHE A O 1
ATOM 721 N N . CYS A 1 94 ? -15.571 -9.790 9.830 1.00 91.75 94 CYS A N 1
ATOM 722 C CA . CYS A 1 94 ? -16.358 -9.233 8.729 1.00 91.75 94 CYS A CA 1
ATOM 723 C C . CYS A 1 94 ? -15.826 -7.863 8.286 1.00 91.75 94 CYS A C 1
ATOM 725 O O . CYS A 1 94 ? -15.607 -7.650 7.094 1.00 91.75 94 CYS A O 1
ATOM 727 N N . ILE A 1 95 ? -15.572 -6.950 9.228 1.00 91.56 95 ILE A N 1
ATOM 728 C CA . ILE A 1 95 ? -15.050 -5.608 8.920 1.00 91.56 95 ILE A CA 1
ATOM 729 C C . ILE A 1 95 ? -13.635 -5.704 8.333 1.00 91.56 95 ILE A C 1
ATOM 731 O O . ILE A 1 95 ? -13.354 -5.089 7.303 1.00 91.56 95 ILE A O 1
ATOM 735 N N . ALA A 1 96 ? -12.762 -6.520 8.934 1.00 93.31 96 ALA A N 1
ATOM 736 C CA . ALA A 1 96 ? -11.415 -6.769 8.420 1.00 93.31 96 ALA A CA 1
ATOM 737 C C . ALA A 1 96 ? -11.444 -7.392 7.013 1.00 93.31 96 ALA A C 1
ATOM 739 O O . ALA A 1 96 ? -10.670 -6.996 6.144 1.00 93.31 96 ALA A O 1
ATOM 740 N N . GLY A 1 97 ? -12.377 -8.315 6.769 1.00 94.56 97 GLY A N 1
ATOM 741 C CA . GLY A 1 97 ? -12.608 -8.926 5.466 1.00 94.56 97 GLY A CA 1
ATOM 742 C C . GLY A 1 97 ? -12.990 -7.898 4.405 1.00 94.56 97 GLY A C 1
ATOM 743 O O . GLY A 1 97 ? -12.403 -7.911 3.330 1.00 94.56 97 GLY A O 1
ATOM 744 N N . VAL A 1 98 ? -13.905 -6.969 4.708 1.00 94.00 98 VAL A N 1
ATOM 745 C CA . VAL A 1 98 ? -14.293 -5.886 3.782 1.00 94.00 98 VAL A CA 1
ATOM 746 C C . VAL A 1 98 ? -13.107 -4.977 3.461 1.00 94.00 98 VAL A C 1
ATOM 748 O O . VAL A 1 98 ? -12.843 -4.723 2.286 1.00 94.00 98 VAL A O 1
ATOM 751 N N . LEU A 1 99 ? -12.358 -4.532 4.475 1.00 93.38 99 LEU A N 1
ATOM 752 C CA . LEU A 1 99 ? -11.158 -3.710 4.278 1.00 93.38 99 LEU A CA 1
ATOM 753 C C . LEU A 1 99 ? -10.132 -4.426 3.384 1.00 93.38 99 LEU A C 1
ATOM 755 O O . LEU A 1 99 ? -9.653 -3.853 2.405 1.00 93.38 99 LEU A O 1
ATOM 759 N N . GLY A 1 100 ? -9.854 -5.702 3.671 1.00 94.31 100 GLY A N 1
ATOM 760 C CA . GLY A 1 100 ? -8.934 -6.527 2.890 1.00 94.31 100 GLY A CA 1
ATOM 761 C C . GLY A 1 100 ? -9.410 -6.780 1.457 1.00 94.31 100 GLY A C 1
ATOM 762 O O . GLY A 1 100 ? -8.609 -6.704 0.527 1.00 94.31 100 GLY A O 1
ATOM 763 N N . ALA A 1 101 ? -10.708 -7.024 1.242 1.00 95.44 101 ALA A N 1
ATOM 764 C CA . ALA A 1 101 ? -11.266 -7.234 -0.096 1.00 95.44 101 ALA A CA 1
ATOM 765 C C . ALA A 1 101 ? -11.143 -5.976 -0.962 1.00 95.44 101 ALA A C 1
ATOM 767 O O . ALA A 1 101 ? -10.762 -6.076 -2.126 1.00 95.44 101 ALA A O 1
ATOM 768 N N . VAL A 1 102 ? -11.413 -4.794 -0.402 1.00 95.12 102 VAL A N 1
ATOM 769 C CA . VAL A 1 102 ? -11.278 -3.519 -1.125 1.00 95.12 102 VAL A CA 1
ATOM 770 C C . VAL A 1 102 ? -9.810 -3.228 -1.448 1.00 95.12 102 VAL A C 1
ATOM 772 O O . VAL A 1 102 ? -9.482 -2.864 -2.584 1.00 95.12 102 VAL A O 1
ATOM 775 N N . ALA A 1 103 ? -8.903 -3.452 -0.495 1.00 94.88 103 ALA A N 1
ATOM 776 C CA . ALA A 1 103 ? -7.468 -3.322 -0.726 1.00 94.88 103 ALA A CA 1
ATOM 777 C C . ALA A 1 103 ? -6.973 -4.301 -1.810 1.00 94.88 103 ALA A C 1
ATOM 779 O O . ALA A 1 103 ? -6.219 -3.908 -2.701 1.00 94.88 103 ALA A O 1
ATOM 780 N N . CYS A 1 104 ? -7.438 -5.552 -1.803 1.00 95.56 104 CYS A N 1
ATOM 781 C CA . CYS A 1 104 ? -7.089 -6.554 -2.810 1.00 95.56 104 CYS A CA 1
ATOM 782 C C . CYS A 1 104 ? -7.656 -6.201 -4.196 1.00 95.56 104 CYS A C 1
ATOM 784 O O . CYS A 1 104 ? -6.908 -6.145 -5.173 1.00 95.56 104 CYS A O 1
ATOM 786 N N . ALA A 1 105 ? -8.950 -5.883 -4.280 1.00 96.62 105 ALA A N 1
ATOM 787 C CA . ALA A 1 105 ? -9.618 -5.520 -5.527 1.00 96.62 105 ALA A CA 1
ATOM 788 C C . ALA A 1 105 ? -8.981 -4.282 -6.175 1.00 96.62 105 ALA A C 1
ATOM 790 O O . ALA A 1 105 ? -8.726 -4.276 -7.377 1.00 96.62 105 ALA A O 1
ATOM 791 N N . SER A 1 106 ? -8.637 -3.263 -5.381 1.00 95.94 106 SER A N 1
ATOM 792 C CA . SER A 1 106 ? -7.922 -2.082 -5.881 1.00 95.94 106 SER A CA 1
ATOM 793 C C . SER A 1 106 ? -6.490 -2.396 -6.335 1.00 95.94 106 SER A C 1
ATOM 795 O O . SER A 1 106 ? -6.008 -1.774 -7.280 1.00 95.94 106 SER A O 1
ATOM 797 N N . SER A 1 107 ? -5.788 -3.356 -5.720 1.00 95.81 107 SER A N 1
ATOM 798 C CA . SER A 1 107 ? -4.479 -3.812 -6.225 1.00 95.81 107 SER A CA 1
ATOM 799 C C . SER A 1 107 ? -4.616 -4.506 -7.578 1.00 95.81 107 SER A C 1
ATOM 801 O O . SER A 1 107 ? -3.846 -4.224 -8.493 1.00 95.81 107 SER A O 1
ATOM 803 N N . LEU A 1 108 ? -5.608 -5.390 -7.715 1.00 95.56 108 LEU A N 1
ATOM 804 C CA . LEU A 1 108 ? -5.859 -6.130 -8.952 1.00 95.56 108 LEU A CA 1
ATOM 805 C C . LEU A 1 108 ? -6.315 -5.213 -10.08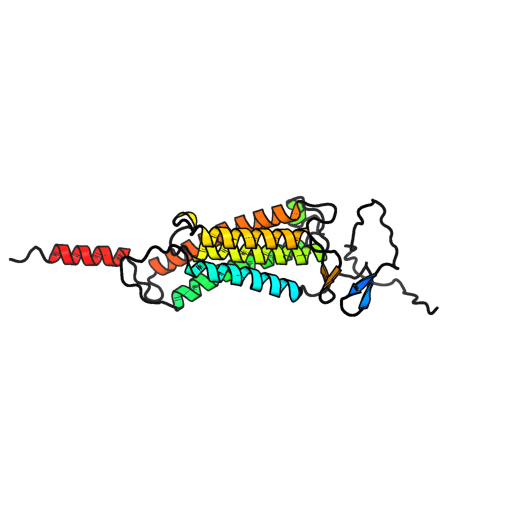7 1.00 95.56 108 LEU A C 1
ATOM 807 O O . LEU A 1 108 ? -5.872 -5.392 -11.217 1.00 95.56 108 LEU A O 1
ATOM 811 N N . LEU A 1 109 ? -7.140 -4.206 -9.790 1.00 94.62 109 LEU A N 1
ATOM 812 C CA . LEU A 1 109 ? -7.553 -3.203 -10.772 1.00 94.62 109 LEU A CA 1
ATOM 813 C C . LEU A 1 109 ? -6.347 -2.413 -11.288 1.00 94.62 109 LEU A C 1
ATOM 815 O O . LEU A 1 109 ? -6.205 -2.252 -12.499 1.00 94.62 109 LEU A O 1
ATOM 819 N N . LEU A 1 110 ? -5.447 -1.982 -10.395 1.00 93.62 110 LEU A N 1
ATOM 820 C CA . LEU A 1 110 ? -4.215 -1.304 -10.799 1.00 93.62 110 LEU A CA 1
ATOM 821 C C . LEU A 1 110 ? -3.330 -2.211 -11.660 1.00 93.62 110 LEU A C 1
ATOM 823 O O . LEU A 1 110 ? -2.809 -1.761 -12.676 1.00 93.62 110 LEU A O 1
ATOM 827 N N . LEU A 1 111 ? -3.172 -3.480 -11.270 1.00 93.69 111 LEU A N 1
ATOM 828 C CA . LEU A 1 111 ? -2.393 -4.458 -12.031 1.00 93.69 111 LEU A CA 1
ATOM 829 C C . LEU A 1 111 ? -2.973 -4.665 -13.430 1.00 93.69 111 LEU A C 1
ATOM 831 O O . LEU A 1 111 ? -2.233 -4.623 -14.409 1.00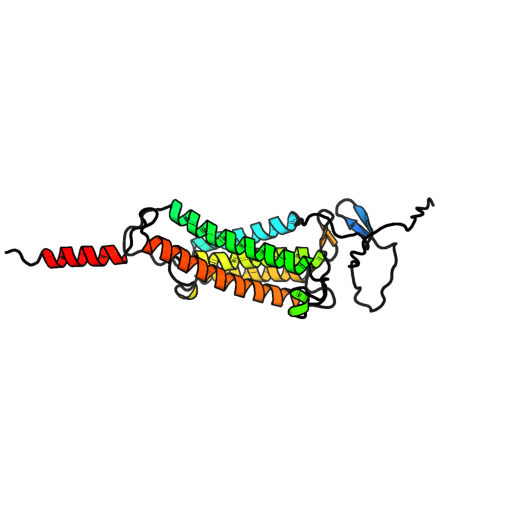 93.69 111 LEU A O 1
ATOM 835 N N . TRP A 1 112 ? -4.287 -4.854 -13.529 1.00 91.88 112 TRP A N 1
ATOM 836 C CA . TRP A 1 112 ? -4.974 -5.007 -14.806 1.00 91.88 112 TRP A CA 1
ATOM 837 C C . TRP A 1 112 ? -4.783 -3.775 -15.696 1.00 91.88 112 TRP A C 1
ATOM 839 O O . TRP A 1 112 ? -4.379 -3.913 -16.848 1.00 91.88 112 TRP A O 1
ATOM 849 N N . ALA A 1 113 ? -4.977 -2.574 -15.147 1.00 90.56 113 ALA A N 1
ATOM 850 C CA . ALA A 1 113 ? -4.805 -1.329 -15.890 1.00 90.56 113 ALA A CA 1
ATOM 851 C C . ALA A 1 113 ? -3.345 -1.093 -16.328 1.00 90.56 113 ALA A C 1
ATOM 853 O O . ALA A 1 113 ? -3.103 -0.588 -17.422 1.00 90.56 113 ALA A O 1
ATOM 854 N N . ALA A 1 114 ? -2.369 -1.501 -15.511 1.00 89.69 114 ALA A N 1
ATOM 855 C CA . ALA A 1 114 ? -0.951 -1.408 -15.845 1.00 89.69 114 ALA A CA 1
ATOM 856 C C . ALA A 1 114 ? -0.533 -2.412 -16.932 1.00 89.69 114 ALA A C 1
ATOM 858 O O . ALA A 1 114 ? 0.242 -2.062 -17.823 1.00 89.69 114 ALA A O 1
ATOM 859 N N . LEU A 1 115 ? -1.064 -3.638 -16.896 1.00 88.44 115 LEU A N 1
ATOM 860 C CA . LEU A 1 115 ? -0.833 -4.646 -17.936 1.00 88.44 115 LEU A CA 1
ATOM 861 C C . LEU A 1 115 ? -1.501 -4.266 -19.267 1.00 88.44 115 LEU A C 1
ATOM 863 O O . LEU A 1 115 ? -0.933 -4.522 -20.325 1.00 88.44 115 LEU A O 1
ATOM 867 N N . ASP A 1 116 ? -2.664 -3.614 -19.233 1.00 86.81 116 ASP A N 1
ATOM 868 C CA . ASP A 1 116 ? -3.359 -3.111 -20.429 1.00 86.81 116 ASP A CA 1
ATOM 869 C C . ASP A 1 116 ? -2.820 -1.746 -20.917 1.00 86.81 116 ASP A C 1
ATOM 871 O O . ASP A 1 116 ? -3.370 -1.142 -21.834 1.00 86.81 116 ASP A O 1
ATOM 875 N N . SER A 1 117 ? -1.719 -1.239 -20.347 1.00 83.94 117 SER A N 1
ATOM 876 C CA . SER A 1 117 ? -1.193 0.103 -20.663 1.00 83.94 117 SER A CA 1
ATOM 877 C C . SER A 1 117 ? -0.739 0.297 -22.117 1.00 83.94 117 SER A C 1
ATOM 879 O O . SER A 1 117 ? -0.679 1.430 -22.589 1.00 83.94 117 SER A O 1
ATOM 881 N N . ASN A 1 118 ? -0.458 -0.786 -22.847 1.00 80.00 118 ASN A N 1
ATOM 882 C CA . ASN A 1 118 ? -0.111 -0.744 -24.272 1.00 80.00 118 ASN A CA 1
ATOM 883 C C . ASN A 1 118 ? -1.331 -0.521 -25.187 1.00 80.00 118 ASN A C 1
ATOM 885 O O . ASN A 1 118 ? -1.169 -0.239 -26.375 1.00 80.00 118 ASN A O 1
ATOM 889 N N . ASN A 1 119 ? -2.552 -0.678 -24.673 1.00 81.44 119 ASN A N 1
ATOM 890 C CA . ASN A 1 119 ? -3.768 -0.526 -25.456 1.00 81.44 119 ASN A CA 1
ATOM 891 C C . ASN A 1 119 ? -4.163 0.963 -25.555 1.00 81.44 119 ASN A C 1
ATOM 893 O O . ASN A 1 119 ? -4.433 1.590 -24.529 1.00 81.44 119 ASN A O 1
ATOM 897 N N . PRO A 1 120 ? -4.282 1.546 -26.766 1.00 73.81 120 PRO A N 1
ATOM 898 C CA . PRO A 1 120 ? -4.658 2.953 -26.942 1.00 73.81 120 PRO A CA 1
ATOM 899 C C . PRO A 1 120 ? -6.094 3.276 -26.494 1.00 73.81 120 PRO A C 1
ATOM 901 O O . PRO A 1 120 ? -6.435 4.444 -26.335 1.00 73.81 120 PRO A O 1
ATOM 904 N N . SER A 1 121 ? -6.937 2.260 -26.282 1.00 78.38 121 SER A N 1
ATOM 905 C CA . SER A 1 121 ? -8.287 2.397 -25.712 1.00 78.38 121 SER A CA 1
ATOM 906 C C . SER A 1 121 ? -8.370 2.038 -24.220 1.00 78.38 121 SER A C 1
ATOM 908 O O . SER A 1 121 ? -9.455 2.069 -23.640 1.00 78.38 121 SER A O 1
ATOM 910 N N . GLY A 1 122 ? -7.239 1.693 -23.597 1.00 77.94 122 GLY A N 1
ATOM 911 C CA . GLY A 1 122 ? -7.165 1.288 -22.197 1.00 77.94 122 GLY A CA 1
ATOM 912 C C . GLY A 1 122 ? -7.299 2.459 -21.217 1.00 77.94 122 GLY A C 1
ATOM 913 O O . GLY A 1 122 ? -7.171 3.634 -21.575 1.00 77.94 122 GLY A O 1
ATOM 914 N N . LEU A 1 123 ? -7.509 2.140 -19.935 1.00 79.25 123 LEU A N 1
ATOM 915 C CA . LEU A 1 123 ? -7.654 3.148 -18.873 1.00 79.25 123 LEU A CA 1
ATOM 916 C C . LEU A 1 123 ? -6.449 4.093 -18.782 1.00 79.25 123 LEU A C 1
ATOM 918 O O . LEU A 1 123 ? -6.619 5.286 -18.544 1.00 79.25 123 LEU A O 1
ATOM 922 N N . PHE A 1 124 ? -5.233 3.580 -18.979 1.00 80.06 124 PHE A N 1
ATOM 923 C CA . PHE A 1 124 ? -4.013 4.386 -18.869 1.00 80.06 124 PHE A CA 1
ATOM 924 C C . PHE A 1 124 ? -3.878 5.372 -20.032 1.00 80.06 124 PHE A C 1
ATOM 926 O O . PHE A 1 124 ? -3.501 6.520 -19.800 1.00 80.06 124 PHE A O 1
ATOM 933 N N . ALA A 1 125 ? -4.307 4.984 -21.237 1.00 75.44 125 ALA A N 1
ATOM 934 C CA . ALA A 1 125 ? -4.394 5.891 -22.377 1.00 75.44 125 ALA A CA 1
ATOM 935 C C . ALA A 1 125 ? -5.423 7.009 -22.134 1.00 75.44 125 ALA A C 1
ATOM 937 O O . ALA A 1 125 ? -5.131 8.176 -22.391 1.00 75.44 125 ALA A O 1
ATOM 938 N N . GLY A 1 126 ? -6.585 6.685 -21.550 1.00 76.38 126 GLY A N 1
ATOM 939 C CA . GLY A 1 126 ? -7.605 7.677 -21.180 1.00 76.38 126 GLY A CA 1
ATOM 940 C C . GLY A 1 126 ? -7.144 8.687 -20.119 1.00 76.38 126 GLY A C 1
ATOM 941 O O . GLY A 1 126 ? -7.608 9.825 -20.104 1.00 76.38 126 GLY A O 1
ATOM 942 N N . VAL A 1 127 ? -6.203 8.293 -19.258 1.00 79.00 127 VAL A N 1
ATOM 943 C CA . VAL A 1 127 ? -5.592 9.154 -18.229 1.00 79.00 127 VAL A CA 1
ATOM 944 C C . VAL A 1 127 ? -4.329 9.872 -18.746 1.00 79.00 127 VAL A C 1
ATOM 946 O O . VAL A 1 127 ? -3.803 10.758 -18.074 1.00 79.00 127 VAL A O 1
ATOM 949 N N . GLY A 1 128 ? -3.861 9.551 -19.957 1.00 78.00 128 GLY A N 1
ATOM 950 C CA . GLY A 1 128 ? -2.682 10.164 -20.579 1.00 78.00 128 GLY A CA 1
ATOM 951 C C . GLY A 1 128 ? -1.343 9.624 -20.064 1.00 78.00 128 GLY A C 1
ATOM 952 O O . GLY A 1 128 ? -0.330 10.320 -20.140 1.00 78.00 128 GLY A O 1
ATOM 953 N N . ILE A 1 129 ? -1.327 8.407 -19.516 1.00 80.75 129 ILE A N 1
ATOM 954 C CA . ILE A 1 129 ? -0.108 7.734 -19.057 1.00 80.75 129 ILE A CA 1
ATOM 955 C C . ILE A 1 129 ? 0.499 6.977 -20.247 1.00 80.75 129 ILE A C 1
ATOM 957 O O . ILE A 1 129 ? -0.215 6.204 -20.890 1.00 80.75 129 ILE A O 1
ATOM 961 N N . PRO A 1 130 ? 1.793 7.177 -20.560 1.00 79.94 130 PRO A N 1
ATOM 962 C CA . PRO A 1 130 ? 2.443 6.442 -21.637 1.00 79.94 130 PRO A CA 1
ATOM 963 C C . PRO A 1 130 ? 2.557 4.944 -21.303 1.00 79.94 130 PRO A C 1
ATOM 965 O O . PRO A 1 130 ? 2.511 4.580 -20.124 1.00 79.94 130 PRO A O 1
ATOM 968 N N . PRO A 1 131 ? 2.753 4.078 -22.312 1.00 80.12 131 PRO A N 1
ATOM 969 C CA . PRO A 1 131 ? 2.968 2.650 -22.105 1.00 80.12 131 PRO A CA 1
ATOM 970 C C . PRO A 1 131 ? 4.073 2.368 -21.082 1.00 80.12 131 PRO A C 1
ATOM 972 O O . PRO A 1 131 ? 5.129 3.007 -21.089 1.00 80.12 131 PRO A O 1
ATOM 975 N N . ILE A 1 132 ? 3.820 1.423 -20.176 1.00 82.38 132 ILE A N 1
ATOM 976 C CA . ILE A 1 132 ? 4.692 1.164 -19.029 1.00 82.38 132 ILE A CA 1
ATOM 977 C C . ILE A 1 132 ? 5.462 -0.137 -19.244 1.00 82.38 132 ILE A C 1
ATOM 979 O O . ILE A 1 132 ? 4.898 -1.175 -19.581 1.00 82.38 132 ILE A O 1
ATOM 983 N N . GLU A 1 133 ? 6.766 -0.098 -18.978 1.00 83.50 133 GLU A N 1
ATOM 984 C CA . GLU A 1 133 ? 7.612 -1.290 -19.002 1.00 83.50 133 GLU A CA 1
ATOM 985 C C . GLU A 1 133 ? 7.261 -2.256 -17.859 1.00 83.50 133 GLU A C 1
ATOM 987 O O . GLU A 1 133 ? 7.027 -1.836 -16.724 1.00 83.50 133 GLU A O 1
ATOM 992 N N . TYR A 1 134 ? 7.320 -3.566 -18.113 1.00 84.81 134 TYR A N 1
ATOM 993 C CA . TYR A 1 134 ? 6.926 -4.592 -17.138 1.00 84.81 134 TYR A CA 1
ATOM 994 C C . TYR A 1 134 ? 7.630 -4.457 -15.774 1.00 84.81 134 TYR A C 1
ATOM 996 O O . TYR A 1 134 ? 6.999 -4.591 -14.727 1.00 84.81 134 TYR A O 1
ATOM 1004 N N . GLY A 1 135 ? 8.915 -4.089 -15.755 1.00 85.81 135 GLY A N 1
ATOM 1005 C CA . GLY A 1 135 ? 9.634 -3.885 -14.493 1.00 85.81 135 GLY A CA 1
ATOM 1006 C C . GLY A 1 135 ? 9.139 -2.702 -13.657 1.00 85.81 135 GLY A C 1
ATOM 1007 O O . GLY A 1 135 ? 9.288 -2.732 -12.435 1.00 85.81 135 GLY A O 1
ATOM 1008 N N . LYS A 1 136 ? 8.505 -1.698 -14.281 1.00 88.56 136 LYS A N 1
ATOM 1009 C CA . LYS A 1 136 ? 7.798 -0.621 -13.569 1.00 88.56 136 LYS A CA 1
ATOM 1010 C C . LYS A 1 136 ? 6.451 -1.087 -13.042 1.00 88.56 136 LYS A C 1
ATOM 1012 O O . LYS A 1 136 ? 5.998 -0.572 -12.027 1.00 88.56 136 LYS A O 1
ATOM 1017 N N . ILE A 1 137 ? 5.804 -2.049 -13.700 1.00 91.81 137 ILE A N 1
ATOM 1018 C CA . ILE A 1 137 ? 4.542 -2.630 -13.222 1.00 91.81 137 ILE A CA 1
ATOM 1019 C C . ILE A 1 137 ? 4.781 -3.323 -11.876 1.00 91.81 137 ILE A C 1
ATOM 1021 O O . ILE A 1 137 ? 4.058 -3.059 -10.918 1.00 91.81 137 ILE A O 1
ATOM 1025 N N . ILE A 1 138 ? 5.845 -4.124 -11.760 1.00 93.06 138 ILE A N 1
ATOM 1026 C CA . ILE A 1 138 ? 6.205 -4.807 -10.506 1.00 93.06 138 ILE A CA 1
ATOM 1027 C C . ILE A 1 138 ? 6.433 -3.801 -9.370 1.00 93.06 138 ILE A C 1
ATOM 1029 O O . ILE A 1 138 ? 5.824 -3.916 -8.304 1.00 93.06 138 ILE A O 1
ATOM 1033 N N . THR A 1 139 ? 7.272 -2.786 -9.594 1.00 93.56 139 THR A N 1
ATOM 1034 C CA . THR A 1 139 ? 7.554 -1.758 -8.581 1.00 93.56 139 THR A CA 1
ATOM 1035 C C . THR A 1 139 ? 6.334 -0.893 -8.264 1.00 93.56 139 THR A C 1
ATOM 1037 O O . THR A 1 139 ? 6.179 -0.454 -7.124 1.00 93.56 139 THR A O 1
ATOM 1040 N N . SER A 1 140 ? 5.429 -0.689 -9.226 1.00 94.44 140 SER A N 1
ATOM 1041 C CA . SER A 1 140 ? 4.161 0.019 -9.014 1.00 94.44 140 SER A CA 1
ATOM 1042 C C . SER A 1 140 ? 3.226 -0.752 -8.089 1.00 94.44 140 SER A C 1
ATOM 1044 O O . SER A 1 140 ? 2.631 -0.161 -7.189 1.00 94.44 140 SER A O 1
ATOM 1046 N N . ILE A 1 141 ? 3.124 -2.073 -8.266 1.00 96.00 141 ILE A N 1
ATOM 1047 C CA . ILE A 1 141 ? 2.339 -2.933 -7.374 1.00 96.00 141 ILE A CA 1
ATOM 1048 C C . ILE A 1 141 ? 2.963 -2.991 -5.983 1.00 96.00 141 ILE A C 1
ATOM 1050 O O . ILE A 1 141 ? 2.233 -2.861 -5.003 1.00 96.00 141 ILE A O 1
ATOM 1054 N N . TYR A 1 142 ? 4.291 -3.095 -5.884 1.00 96.00 142 TYR A N 1
ATOM 1055 C CA . TYR A 1 142 ? 4.994 -2.980 -4.604 1.00 96.00 142 TYR A CA 1
ATOM 1056 C C . TYR A 1 142 ? 4.631 -1.676 -3.876 1.00 96.00 142 TYR A C 1
ATOM 1058 O O . TYR A 1 142 ? 4.193 -1.714 -2.725 1.00 96.00 142 TYR A O 1
ATOM 1066 N N . LEU A 1 143 ? 4.744 -0.530 -4.563 1.00 96.25 143 LEU A N 1
ATOM 1067 C CA . LEU A 1 143 ? 4.432 0.771 -3.976 1.00 96.25 143 LEU A CA 1
ATOM 1068 C C . LEU A 1 143 ? 2.959 0.856 -3.571 1.00 96.25 143 LEU A C 1
ATOM 1070 O O . LEU A 1 143 ? 2.660 1.278 -2.459 1.00 96.25 143 LEU A O 1
ATOM 1074 N N . LYS A 1 144 ? 2.035 0.418 -4.436 1.00 95.75 144 LYS A N 1
ATOM 1075 C CA . LYS A 1 144 ? 0.601 0.416 -4.130 1.00 95.75 144 LYS A CA 1
ATOM 1076 C C . LYS A 1 144 ? 0.314 -0.372 -2.865 1.00 95.75 144 LYS A C 1
ATOM 1078 O O . LYS A 1 144 ? -0.358 0.153 -1.984 1.00 95.75 144 LYS A O 1
ATOM 1083 N N . VAL A 1 145 ? 0.766 -1.626 -2.794 1.00 95.81 145 VAL A N 1
ATOM 1084 C CA . VAL A 1 145 ? 0.478 -2.511 -1.656 1.00 95.81 145 VAL A CA 1
ATOM 1085 C C . VAL A 1 145 ? 1.031 -1.894 -0.375 1.00 95.81 145 VAL A C 1
ATOM 1087 O O . VAL A 1 145 ? 0.278 -1.707 0.573 1.00 95.81 145 VAL A O 1
ATOM 1090 N N . SER A 1 146 ? 2.285 -1.441 -0.400 1.00 95.62 146 SER A N 1
ATOM 1091 C CA . SER A 1 146 ? 2.912 -0.792 0.750 1.00 95.62 146 SER A CA 1
ATOM 1092 C C . SER A 1 146 ? 2.158 0.462 1.224 1.00 95.62 146 SER A C 1
ATOM 1094 O O . SER A 1 146 ? 1.834 0.575 2.404 1.00 95.62 146 SER A O 1
ATOM 1096 N N . LEU A 1 147 ? 1.799 1.387 0.321 1.00 95.75 147 LEU A N 1
ATOM 1097 C CA . LEU A 1 147 ? 1.009 2.577 0.677 1.00 95.75 147 LEU A CA 1
ATOM 1098 C C . LEU A 1 147 ? -0.378 2.197 1.222 1.00 95.75 147 LEU A C 1
ATOM 1100 O O . LEU A 1 147 ? -0.850 2.779 2.199 1.00 95.75 147 LEU A O 1
ATOM 1104 N N . SER A 1 148 ? -1.032 1.226 0.580 1.00 94.94 148 SER A N 1
ATOM 1105 C CA . SER A 1 148 ? -2.372 0.752 0.931 1.00 94.94 148 SER A CA 1
ATOM 1106 C C . SER A 1 148 ? -2.414 0.164 2.339 1.00 94.94 148 SER A C 1
ATOM 1108 O O . SER A 1 148 ? -3.389 0.409 3.047 1.00 94.94 148 SER A O 1
ATOM 1110 N N . ASP A 1 149 ? -1.384 -0.567 2.766 1.00 93.12 149 ASP A N 1
ATOM 1111 C CA . ASP A 1 149 ? -1.317 -1.170 4.102 1.00 93.12 149 ASP A CA 1
ATOM 1112 C C . ASP A 1 149 ? -1.305 -0.089 5.195 1.00 93.12 149 ASP A C 1
ATOM 1114 O O . ASP A 1 149 ? -2.136 -0.107 6.109 1.00 93.12 149 ASP A O 1
ATOM 1118 N N . PHE A 1 150 ? -0.451 0.930 5.047 1.00 92.31 150 PHE A N 1
ATOM 1119 C CA . PHE A 1 150 ? -0.376 2.041 6.003 1.00 92.31 150 PHE A CA 1
ATOM 1120 C C . PHE A 1 150 ? -1.647 2.895 6.022 1.00 92.31 150 PHE A C 1
ATOM 1122 O O . PHE A 1 150 ? -2.114 3.300 7.086 1.00 92.31 150 PHE A O 1
ATOM 1129 N N . LEU A 1 151 ? -2.242 3.160 4.858 1.00 92.06 151 LEU A N 1
ATOM 1130 C CA . LEU A 1 151 ? -3.504 3.897 4.773 1.00 92.06 151 LEU A CA 1
ATOM 1131 C C . LEU A 1 151 ? -4.659 3.104 5.408 1.00 92.06 151 LEU A C 1
ATOM 1133 O O . LEU A 1 151 ? -5.467 3.653 6.161 1.00 92.06 151 LEU A O 1
ATOM 1137 N N . THR A 1 152 ? -4.704 1.791 5.175 1.00 92.06 152 THR A N 1
ATOM 1138 C CA . THR A 1 152 ? -5.706 0.895 5.772 1.00 92.06 152 THR A CA 1
ATOM 1139 C C . THR A 1 152 ? -5.617 0.889 7.288 1.00 92.06 152 THR A C 1
ATOM 1141 O O . THR A 1 152 ? -6.654 0.932 7.949 1.00 92.06 152 THR A O 1
ATOM 1144 N N . LEU A 1 153 ? -4.403 0.917 7.843 1.00 90.50 153 LEU A N 1
ATOM 1145 C CA . LEU A 1 153 ? -4.184 1.026 9.281 1.00 90.50 153 LEU A CA 1
ATOM 1146 C C . LEU A 1 153 ? -4.883 2.265 9.857 1.00 90.50 153 LEU A C 1
ATOM 1148 O O . LEU A 1 153 ? -5.592 2.145 10.853 1.00 90.50 153 LEU A O 1
ATOM 1152 N N . PHE A 1 154 ? -4.774 3.439 9.226 1.00 89.56 154 PHE A N 1
ATOM 1153 C CA . PHE A 1 154 ? -5.469 4.643 9.706 1.00 89.56 154 PHE A CA 1
ATOM 1154 C C . PHE A 1 154 ? -6.996 4.501 9.700 1.00 89.56 154 PHE A C 1
ATOM 1156 O O . PHE A 1 154 ? -7.651 4.943 10.642 1.00 89.56 154 PHE A O 1
ATOM 1163 N N . SER A 1 155 ? -7.557 3.836 8.687 1.00 89.50 155 SER A N 1
ATOM 1164 C CA . SER A 1 155 ? -9.000 3.576 8.613 1.00 89.50 155 SER A CA 1
ATOM 1165 C C . SER A 1 155 ? -9.453 2.568 9.677 1.00 89.50 155 SER A C 1
ATOM 1167 O O . SER A 1 155 ? -10.434 2.820 10.377 1.00 89.50 155 SER A O 1
ATOM 1169 N N . ALA A 1 156 ? -8.701 1.479 9.875 1.00 88.62 156 ALA A N 1
ATOM 1170 C CA . ALA A 1 156 ? -9.021 0.397 10.812 1.00 88.62 156 ALA A CA 1
ATOM 1171 C C . ALA A 1 156 ? -9.021 0.835 12.286 1.00 88.62 156 ALA A C 1
ATOM 1173 O O . ALA A 1 156 ? -9.690 0.239 13.128 1.00 88.62 156 ALA A O 1
ATOM 1174 N N . ARG A 1 157 ? -8.273 1.891 12.609 1.00 88.31 157 ARG A N 1
ATOM 1175 C CA . ARG A 1 157 ? -8.215 2.461 13.960 1.00 88.31 157 ARG A CA 1
ATOM 1176 C C . ARG A 1 157 ? -9.500 3.162 14.371 1.00 88.31 157 ARG A C 1
ATOM 1178 O O . ARG A 1 157 ? -9.875 3.156 15.543 1.00 88.31 157 ARG A O 1
ATOM 1185 N N . THR A 1 158 ? -10.162 3.780 13.403 1.00 79.81 158 THR A N 1
ATOM 1186 C CA . THR A 1 158 ? -11.465 4.408 13.596 1.00 79.81 158 THR A CA 1
ATOM 1187 C C . THR A 1 158 ? -12.546 3.364 13.362 1.00 79.81 158 THR A C 1
ATOM 1189 O O . THR A 1 158 ? -12.640 2.817 12.269 1.00 79.81 158 THR A O 1
ATOM 1192 N N . GLN A 1 159 ? -13.322 3.062 14.406 1.00 73.50 159 GLN A N 1
ATOM 1193 C CA . GLN A 1 159 ? -14.390 2.056 14.385 1.00 73.50 159 GLN A CA 1
ATOM 1194 C C . GLN A 1 159 ? -15.546 2.524 13.470 1.00 73.50 159 GLN A C 1
ATOM 1196 O O . GLN A 1 159 ? -15.400 2.565 12.252 1.00 73.50 159 GLN A O 1
ATOM 1201 N N . GLY A 1 160 ? -16.688 2.929 14.036 1.00 66.94 160 GLY A N 1
ATOM 1202 C CA . GLY A 1 160 ? -17.857 3.404 13.277 1.00 66.94 160 GLY A CA 1
ATOM 1203 C C . GLY A 1 160 ? -17.762 4.842 12.757 1.00 66.94 160 GLY A C 1
ATOM 1204 O O . GLY A 1 160 ? -18.645 5.296 12.037 1.00 66.94 160 GLY A O 1
ATOM 1205 N N . GLU A 1 161 ? -16.706 5.572 13.110 1.00 76.75 161 GLU A N 1
ATOM 1206 C CA . GLU A 1 161 ? -16.487 6.936 12.632 1.00 76.75 161 GLU A CA 1
ATOM 1207 C C . GLU A 1 161 ? -15.582 6.944 11.387 1.00 76.75 161 GLU A C 1
ATOM 1209 O O . GLU A 1 161 ? -14.777 6.031 11.168 1.00 76.75 161 GLU A O 1
ATOM 1214 N N . PHE A 1 162 ? -15.698 7.991 10.568 1.00 80.50 162 PHE A N 1
ATOM 1215 C CA . PHE A 1 162 ? -14.735 8.258 9.499 1.00 80.50 162 PHE A CA 1
ATOM 1216 C C . PHE A 1 162 ? -13.334 8.484 10.077 1.00 80.50 162 PHE A C 1
ATOM 1218 O O . PHE A 1 162 ? -13.185 8.912 11.226 1.00 80.50 162 PHE A O 1
ATOM 1225 N N . PHE A 1 163 ? -12.300 8.272 9.262 1.00 77.38 163 PHE A N 1
ATOM 1226 C CA . PHE A 1 163 ? -10.914 8.374 9.730 1.00 77.38 163 PHE A CA 1
ATOM 1227 C C . PHE A 1 163 ? -10.542 9.744 10.343 1.00 77.38 163 PHE A C 1
ATOM 1229 O O . PHE A 1 163 ? -9.628 9.826 11.159 1.00 77.38 163 PHE A O 1
ATOM 1236 N N . TRP A 1 164 ? -11.251 10.825 9.988 1.00 75.06 164 TRP A N 1
ATOM 1237 C CA . TRP A 1 164 ? -10.990 12.194 10.466 1.00 75.06 164 TRP A CA 1
ATOM 1238 C C . TRP A 1 164 ? -11.472 12.453 11.902 1.00 75.06 164 TRP A C 1
ATOM 1240 O O . TRP A 1 164 ? -11.156 13.494 12.476 1.00 75.06 164 TRP A O 1
ATOM 1250 N N . SER A 1 165 ? -12.256 11.549 12.495 1.00 74.19 165 SER A N 1
ATOM 1251 C CA . SER A 1 165 ? -12.901 11.789 13.796 1.00 74.19 165 SER A CA 1
ATOM 1252 C C . SER A 1 165 ? -11.974 11.586 15.000 1.00 74.19 165 SER A C 1
ATOM 1254 O O . SER A 1 165 ? -12.261 12.038 16.119 1.00 74.19 165 SER A O 1
ATOM 1256 N N . VAL A 1 166 ? -10.848 10.900 14.793 1.00 77.75 166 VAL A N 1
ATOM 1257 C CA . VAL A 1 166 ? -9.848 10.626 15.827 1.00 77.75 166 VAL A CA 1
ATOM 1258 C C . VAL A 1 166 ? -8.469 10.934 15.264 1.00 77.75 166 VAL A C 1
ATOM 1260 O O . VAL A 1 166 ? -8.015 10.275 14.333 1.00 77.75 166 VAL A O 1
ATOM 1263 N N . LEU A 1 167 ? -7.785 11.922 15.846 1.00 82.38 167 LEU A N 1
ATOM 1264 C CA . LEU A 1 167 ? -6.396 12.186 15.484 1.00 82.38 167 LEU A CA 1
ATOM 1265 C C . LEU A 1 167 ? -5.508 11.010 15.930 1.00 82.38 167 LEU A C 1
ATOM 1267 O O . LEU A 1 167 ? -5.597 10.603 17.092 1.00 82.38 167 LEU A O 1
ATOM 1271 N N . PRO A 1 168 ? -4.641 10.482 15.048 1.00 82.88 168 PRO A N 1
ATOM 1272 C CA . PRO A 1 168 ? -3.665 9.466 15.424 1.00 82.88 168 PRO A CA 1
ATOM 1273 C C . PRO A 1 168 ? -2.604 10.042 16.368 1.00 82.88 168 PRO A C 1
ATOM 1275 O O . PRO A 1 168 ? -2.334 11.247 16.358 1.00 82.88 168 PRO A O 1
ATOM 1278 N N . SER A 1 169 ? -1.961 9.178 17.160 1.00 87.81 169 SER A N 1
ATOM 1279 C CA . SER A 1 169 ? -0.819 9.608 17.967 1.00 87.81 169 SER A CA 1
ATOM 1280 C C . SER A 1 169 ? 0.336 10.094 17.078 1.00 87.81 169 SER A C 1
ATOM 1282 O O . SER A 1 169 ? 0.542 9.579 15.971 1.00 87.81 169 SER A O 1
ATOM 1284 N N . PRO A 1 170 ? 1.138 11.072 17.540 1.00 88.56 170 PRO A N 1
ATOM 1285 C CA . PRO A 1 170 ? 2.294 11.538 16.778 1.00 88.56 170 PRO A CA 1
ATOM 1286 C C . PRO A 1 170 ? 3.327 10.421 16.553 1.00 88.56 170 PRO A C 1
ATOM 1288 O O . PRO A 1 170 ? 4.032 10.437 15.548 1.00 88.56 170 PRO A O 1
ATOM 1291 N N . ILE A 1 171 ? 3.393 9.423 17.443 1.00 91.75 171 ILE A N 1
ATOM 1292 C CA . ILE A 1 171 ? 4.271 8.249 17.309 1.00 91.75 171 ILE A CA 1
ATOM 1293 C C . ILE A 1 171 ? 3.828 7.382 16.126 1.00 91.75 171 ILE A C 1
ATOM 1295 O O . ILE A 1 171 ? 4.646 7.035 15.279 1.00 91.75 171 ILE A O 1
ATOM 1299 N N . LEU A 1 172 ? 2.529 7.089 16.023 1.00 90.50 172 LEU A N 1
ATOM 1300 C CA . LEU A 1 172 ? 1.975 6.342 14.895 1.00 90.50 172 LEU A CA 1
ATOM 1301 C C . LEU A 1 172 ? 2.177 7.104 13.576 1.00 90.50 172 LEU A C 1
ATOM 1303 O O . LEU A 1 172 ? 2.597 6.527 12.576 1.00 90.50 172 LEU A O 1
ATOM 1307 N N . LEU A 1 173 ? 1.912 8.415 13.576 1.00 91.50 173 LEU A N 1
ATOM 1308 C CA . LEU A 1 173 ? 2.033 9.249 12.380 1.00 91.50 173 LEU A CA 1
ATOM 1309 C C . LEU A 1 173 ? 3.484 9.350 11.899 1.00 91.50 173 LEU A C 1
ATOM 1311 O O . LEU A 1 173 ? 3.736 9.272 10.700 1.00 91.50 173 LEU A O 1
ATOM 1315 N N . THR A 1 174 ? 4.443 9.491 12.816 1.00 91.50 174 THR A N 1
ATOM 1316 C CA . THR A 1 174 ? 5.873 9.512 12.472 1.00 91.50 174 THR A CA 1
ATOM 1317 C C . THR A 1 174 ? 6.366 8.153 11.992 1.00 91.50 174 THR A C 1
ATOM 1319 O O . THR A 1 174 ? 7.042 8.099 10.967 1.00 91.50 174 THR A O 1
ATOM 1322 N N . ALA A 1 175 ? 5.982 7.055 12.649 1.00 92.44 175 ALA A N 1
ATOM 1323 C CA . ALA A 1 175 ? 6.335 5.703 12.214 1.00 92.44 175 ALA A CA 1
ATOM 1324 C C . ALA A 1 175 ? 5.779 5.384 10.815 1.00 92.44 175 ALA A C 1
ATOM 1326 O O . ALA A 1 175 ? 6.515 4.925 9.937 1.00 92.44 175 ALA A O 1
ATOM 1327 N N . ALA A 1 176 ? 4.499 5.686 10.577 1.00 92.31 176 ALA A N 1
ATOM 1328 C CA . ALA A 1 176 ? 3.870 5.527 9.270 1.00 92.31 176 ALA A CA 1
ATOM 1329 C C . ALA A 1 176 ? 4.491 6.466 8.229 1.00 92.31 176 ALA A C 1
ATOM 1331 O O . ALA A 1 176 ? 4.791 6.035 7.123 1.00 92.31 176 ALA A O 1
ATOM 1332 N N . GLY A 1 177 ? 4.756 7.726 8.583 1.00 93.88 177 GLY A N 1
ATOM 1333 C CA . GLY A 1 177 ? 5.396 8.701 7.701 1.00 93.88 177 GLY A CA 1
ATOM 1334 C C . GLY A 1 177 ? 6.786 8.258 7.242 1.00 93.88 177 GLY A C 1
ATOM 1335 O O . GLY A 1 177 ? 7.070 8.281 6.047 1.00 93.88 177 GLY A O 1
ATOM 1336 N N . ILE A 1 178 ? 7.629 7.785 8.165 1.00 93.62 178 ILE A N 1
ATOM 1337 C CA . ILE A 1 178 ? 8.952 7.232 7.841 1.00 93.62 178 ILE A CA 1
ATOM 1338 C C . ILE A 1 178 ? 8.807 6.024 6.912 1.00 93.62 178 ILE A C 1
ATOM 1340 O O . ILE A 1 178 ? 9.494 5.947 5.894 1.00 93.62 178 ILE A O 1
ATOM 1344 N N . SER A 1 179 ? 7.881 5.115 7.212 1.00 93.62 179 SER A N 1
ATOM 1345 C CA . SER A 1 179 ? 7.673 3.902 6.415 1.00 93.62 179 SER A CA 1
ATOM 1346 C C . SER A 1 179 ? 7.156 4.214 5.005 1.00 93.62 179 SER A C 1
ATOM 1348 O O . SER A 1 179 ? 7.661 3.658 4.030 1.00 93.62 179 SER A O 1
ATOM 1350 N N . LEU A 1 180 ? 6.228 5.165 4.867 1.00 94.81 180 LEU A N 1
ATOM 1351 C CA . LEU A 1 180 ? 5.728 5.671 3.584 1.00 94.81 180 LEU A CA 1
ATOM 1352 C C . LEU A 1 180 ? 6.849 6.313 2.756 1.00 94.81 180 LEU A C 1
ATOM 1354 O O . LEU A 1 180 ? 6.962 6.053 1.555 1.00 94.81 180 LEU A O 1
ATOM 1358 N N . VAL A 1 181 ? 7.698 7.127 3.392 1.00 95.38 181 VAL A N 1
ATOM 1359 C CA . VAL A 1 181 ? 8.841 7.777 2.737 1.00 95.38 181 VAL A CA 1
ATOM 1360 C C . VAL A 1 181 ? 9.856 6.738 2.271 1.00 95.38 181 VAL A C 1
ATOM 1362 O O . VAL A 1 181 ? 10.235 6.760 1.103 1.00 95.38 181 VAL A O 1
ATOM 1365 N N . ILE A 1 182 ? 10.245 5.791 3.129 1.00 95.38 182 ILE A N 1
ATOM 1366 C CA . ILE A 1 182 ? 11.182 4.716 2.771 1.00 95.38 182 ILE A CA 1
ATOM 1367 C C . ILE A 1 182 ? 10.624 3.885 1.613 1.00 95.38 182 ILE A C 1
ATOM 1369 O O . ILE A 1 182 ? 11.323 3.669 0.626 1.00 95.38 182 ILE A O 1
ATOM 1373 N N . SER A 1 183 ? 9.354 3.483 1.681 1.00 95.50 183 SER A N 1
ATOM 1374 C CA . SER A 1 183 ? 8.702 2.692 0.629 1.00 95.50 183 SER A CA 1
ATOM 1375 C C . SER A 1 183 ? 8.684 3.427 -0.709 1.00 95.50 183 SER A C 1
ATOM 1377 O O . SER A 1 183 ? 9.003 2.846 -1.747 1.00 95.50 183 SER A O 1
ATOM 1379 N N . THR A 1 184 ? 8.377 4.726 -0.679 1.00 95.44 184 THR A N 1
ATOM 1380 C CA . THR A 1 184 ? 8.361 5.577 -1.874 1.00 95.44 184 THR A CA 1
ATOM 1381 C C . THR A 1 184 ? 9.770 5.765 -2.441 1.00 95.44 184 THR A C 1
ATOM 1383 O O . THR A 1 184 ? 9.959 5.644 -3.648 1.00 95.44 184 THR A O 1
ATOM 1386 N N . ILE A 1 185 ? 10.782 5.998 -1.596 1.00 95.31 185 ILE A N 1
ATOM 1387 C CA . ILE A 1 185 ? 12.183 6.123 -2.028 1.00 95.31 185 ILE A CA 1
ATOM 1388 C C . ILE A 1 185 ? 12.665 4.819 -2.666 1.00 95.31 185 ILE A C 1
ATOM 1390 O O . ILE A 1 185 ? 13.228 4.857 -3.760 1.00 95.31 185 ILE A O 1
ATOM 1394 N N . LEU A 1 186 ? 12.406 3.675 -2.025 1.00 93.88 186 LEU A N 1
ATOM 1395 C CA . LEU A 1 186 ? 12.768 2.362 -2.554 1.00 93.88 186 LEU A CA 1
ATOM 1396 C C . LEU A 1 186 ? 12.110 2.114 -3.913 1.00 93.88 186 LEU A C 1
ATOM 1398 O O . LEU A 1 186 ? 12.795 1.714 -4.846 1.00 93.88 186 LEU A O 1
ATOM 1402 N N . ALA A 1 187 ? 10.818 2.419 -4.061 1.00 93.81 187 ALA A N 1
ATOM 1403 C CA . ALA A 1 187 ? 10.115 2.270 -5.334 1.00 93.81 187 ALA A CA 1
ATOM 1404 C C . ALA A 1 187 ? 10.657 3.208 -6.429 1.00 93.81 187 ALA A C 1
ATOM 1406 O O . ALA A 1 187 ? 10.750 2.823 -7.594 1.00 93.81 187 ALA A O 1
ATOM 1407 N N . CYS A 1 188 ? 11.036 4.439 -6.079 1.00 92.69 188 CYS A N 1
ATOM 1408 C CA . CYS A 1 188 ? 11.556 5.424 -7.026 1.00 92.69 188 CYS A CA 1
ATOM 1409 C C . CYS A 1 188 ? 12.976 5.101 -7.504 1.00 92.69 188 CYS A C 1
ATOM 1411 O O . CYS A 1 188 ? 13.248 5.192 -8.701 1.00 92.69 188 CYS A O 1
ATOM 1413 N N . VAL A 1 189 ? 13.870 4.753 -6.576 1.00 90.75 189 VAL A N 1
ATOM 1414 C CA . VAL A 1 189 ? 15.323 4.646 -6.804 1.00 90.75 189 VAL A CA 1
ATOM 1415 C C . VAL A 1 189 ? 15.761 3.199 -7.064 1.00 90.75 189 VAL A C 1
ATOM 1417 O O . VAL A 1 189 ? 16.949 2.944 -7.246 1.00 90.75 189 VAL A O 1
ATOM 1420 N N . TRP A 1 190 ? 14.825 2.242 -7.115 1.00 88.88 190 TRP A N 1
ATOM 1421 C CA . TRP A 1 190 ? 15.158 0.832 -7.319 1.00 88.88 190 TRP A CA 1
ATOM 1422 C C . TRP A 1 190 ? 16.071 0.633 -8.544 1.00 88.88 190 TRP A C 1
ATOM 1424 O O . TRP A 1 190 ? 15.718 1.082 -9.643 1.00 88.88 190 TRP A O 1
ATOM 1434 N N . PRO A 1 191 ? 17.237 -0.021 -8.391 1.00 83.38 191 PRO A N 1
ATOM 1435 C CA . PRO A 1 191 ? 18.175 -0.189 -9.490 1.00 83.38 191 PRO A CA 1
ATOM 1436 C C . PRO A 1 191 ? 17.574 -1.065 -10.589 1.00 83.38 191 PRO A C 1
ATOM 1438 O O . PRO A 1 191 ? 16.834 -2.009 -10.314 1.00 83.38 191 PRO A O 1
ATOM 1441 N N . VAL A 1 192 ? 17.919 -0.769 -11.843 1.00 80.31 192 VAL A N 1
ATOM 1442 C CA . VAL A 1 192 ? 17.560 -1.643 -12.965 1.00 80.31 192 VAL A CA 1
ATOM 1443 C C . VAL A 1 192 ? 18.304 -2.962 -12.802 1.00 80.31 192 VAL A C 1
ATOM 1445 O O . VAL A 1 192 ? 19.533 -2.980 -12.735 1.00 80.31 192 VAL A O 1
ATOM 1448 N N . GLY A 1 193 ? 17.566 -4.063 -12.741 1.00 78.38 193 GLY A N 1
ATOM 1449 C CA . GLY A 1 193 ? 18.153 -5.381 -12.555 1.00 78.38 193 GLY A CA 1
ATOM 1450 C C . GLY A 1 193 ? 17.138 -6.502 -12.693 1.00 78.38 193 GLY A C 1
ATOM 1451 O O . GLY A 1 193 ? 15.980 -6.281 -13.042 1.00 78.38 193 GLY A O 1
ATOM 1452 N N . MET A 1 194 ? 17.604 -7.714 -12.417 1.00 77.50 194 MET A N 1
ATOM 1453 C CA . MET A 1 194 ? 16.787 -8.920 -12.374 1.00 77.50 194 MET A CA 1
ATOM 1454 C C . MET A 1 194 ? 16.691 -9.397 -10.930 1.00 77.50 194 MET A C 1
ATOM 1456 O O . MET A 1 194 ? 17.702 -9.511 -10.239 1.00 77.50 194 MET A O 1
ATOM 1460 N N . LEU A 1 195 ? 15.471 -9.659 -10.482 1.00 80.38 195 LEU A N 1
ATOM 1461 C CA . LEU A 1 195 ? 15.175 -10.156 -9.149 1.00 80.38 195 LEU A CA 1
ATOM 1462 C C . LEU A 1 195 ? 14.226 -11.337 -9.302 1.00 80.38 195 LEU A C 1
ATOM 1464 O O . LEU A 1 195 ? 13.154 -11.180 -9.876 1.00 80.38 195 LEU A O 1
ATOM 1468 N N . ASP A 1 196 ? 14.640 -12.523 -8.860 1.00 81.38 196 ASP A N 1
ATOM 1469 C CA . ASP A 1 196 ? 13.899 -13.773 -9.085 1.00 81.38 196 ASP A CA 1
ATOM 1470 C C . ASP A 1 196 ? 13.542 -13.993 -10.573 1.00 81.38 196 ASP A C 1
ATOM 1472 O O . ASP A 1 196 ? 12.429 -14.394 -10.907 1.00 81.38 196 ASP A O 1
ATOM 1476 N N . ARG A 1 197 ? 14.482 -13.699 -11.491 1.00 77.50 197 ARG A N 1
ATOM 1477 C CA . ARG A 1 197 ? 14.291 -13.729 -12.965 1.00 77.50 197 ARG A CA 1
ATOM 1478 C C . ARG A 1 197 ? 13.227 -12.772 -13.510 1.00 77.50 197 ARG A C 1
ATOM 1480 O O . ARG A 1 197 ? 12.869 -12.859 -14.684 1.00 77.50 197 ARG A O 1
ATOM 1487 N N . LEU A 1 198 ? 12.737 -11.853 -12.687 1.00 82.12 198 LEU A N 1
ATOM 1488 C CA . LEU A 1 198 ? 11.825 -10.800 -13.099 1.00 82.12 198 LEU A CA 1
ATOM 1489 C C . LEU A 1 198 ? 12.614 -9.497 -13.262 1.00 82.12 198 LEU A C 1
ATOM 1491 O O . LEU A 1 198 ? 13.390 -9.129 -12.377 1.00 82.12 198 LEU A O 1
ATOM 1495 N N . PRO A 1 199 ? 12.432 -8.776 -14.372 1.00 82.12 199 PRO A N 1
ATOM 1496 C CA . PRO A 1 199 ? 13.063 -7.482 -14.559 1.00 82.12 199 PRO A CA 1
ATOM 1497 C C . PRO A 1 199 ? 12.385 -6.470 -13.647 1.00 82.12 199 PRO A C 1
ATOM 1499 O O . PRO A 1 199 ? 11.162 -6.360 -13.632 1.00 82.12 199 PRO A O 1
ATOM 1502 N N . VAL A 1 200 ? 13.178 -5.710 -12.905 1.00 84.00 200 VAL A N 1
ATOM 1503 C CA . VAL A 1 200 ? 12.698 -4.708 -11.959 1.00 84.00 200 VAL A CA 1
ATOM 1504 C C . VAL A 1 200 ? 13.385 -3.386 -12.251 1.00 84.00 200 VAL A C 1
ATOM 1506 O O . VAL A 1 200 ? 14.586 -3.346 -12.523 1.00 84.00 200 VAL A O 1
ATOM 1509 N N . MET A 1 201 ? 12.629 -2.291 -12.188 1.00 85.19 201 MET A N 1
ATOM 1510 C CA . MET A 1 201 ? 13.188 -0.952 -12.330 1.00 85.19 201 MET A CA 1
ATOM 1511 C C . MET A 1 201 ? 12.436 0.072 -11.489 1.00 85.19 201 MET A C 1
ATOM 1513 O O . MET A 1 201 ? 11.216 -0.008 -11.325 1.00 85.19 201 MET A O 1
ATOM 1517 N N . GLY A 1 202 ? 13.172 1.054 -10.978 1.00 87.75 202 GLY A N 1
ATOM 1518 C CA . GLY A 1 202 ? 12.614 2.156 -10.210 1.00 87.75 202 GLY A CA 1
ATOM 1519 C C . GLY A 1 202 ? 11.698 3.048 -11.044 1.00 87.75 202 GLY A C 1
ATOM 1520 O O . GLY A 1 202 ? 11.933 3.298 -12.228 1.00 87.75 202 GLY A O 1
ATOM 1521 N N . LEU A 1 203 ? 10.649 3.566 -10.411 1.00 86.62 203 LEU A N 1
ATOM 1522 C CA . LEU A 1 203 ? 9.639 4.386 -11.083 1.00 86.62 203 LEU A CA 1
ATOM 1523 C C . LEU A 1 203 ? 10.177 5.753 -11.528 1.00 86.62 203 LEU A C 1
ATOM 1525 O O . LEU A 1 203 ? 9.628 6.346 -12.452 1.00 86.62 203 LEU A O 1
ATOM 1529 N N . ALA A 1 204 ? 11.228 6.265 -10.879 1.00 84.69 204 ALA A N 1
ATOM 1530 C CA . ALA A 1 204 ? 11.825 7.556 -11.225 1.00 84.69 204 ALA A CA 1
ATOM 1531 C C . ALA A 1 204 ? 12.841 7.462 -12.383 1.00 84.69 204 ALA A C 1
ATOM 1533 O O . ALA A 1 204 ? 13.366 8.486 -12.831 1.00 84.69 204 ALA A O 1
ATOM 1534 N N . LEU A 1 205 ? 13.125 6.248 -12.867 1.00 76.31 205 LEU A N 1
ATOM 1535 C CA . LEU A 1 205 ? 14.015 5.984 -13.996 1.00 76.31 205 LEU A CA 1
ATOM 1536 C C . LEU A 1 205 ? 13.201 5.957 -15.305 1.00 76.31 205 LEU A C 1
ATOM 1538 O O . LEU A 1 205 ? 12.120 5.374 -15.370 1.00 76.31 205 LEU A O 1
ATOM 1542 N N . GLY A 1 206 ? 13.711 6.589 -16.365 1.00 69.25 206 GLY A N 1
ATOM 1543 C CA . GLY A 1 206 ? 13.069 6.662 -17.688 1.00 69.25 206 GLY A CA 1
ATOM 1544 C C . GLY A 1 206 ? 12.300 7.963 -17.956 1.00 69.25 206 GLY A C 1
ATOM 1545 O O . GLY A 1 206 ? 12.514 8.974 -17.284 1.00 69.25 206 GLY A O 1
ATOM 1546 N N . GLU A 1 207 ? 11.430 7.935 -18.970 1.00 66.12 207 GLU A N 1
ATOM 1547 C CA . GLU A 1 207 ? 10.779 9.135 -19.524 1.00 66.12 207 GLU A CA 1
ATOM 1548 C C . GLU A 1 207 ? 9.689 9.715 -18.607 1.00 66.12 207 GLU A C 1
ATOM 1550 O O . GLU A 1 207 ? 9.644 10.923 -18.373 1.00 66.12 207 GLU A O 1
ATOM 1555 N N . TYR A 1 208 ? 8.845 8.859 -18.019 1.00 72.19 208 TYR A N 1
ATOM 1556 C CA . TYR A 1 208 ? 7.729 9.288 -17.170 1.00 72.19 208 TYR A CA 1
ATOM 1557 C C . TYR A 1 208 ? 8.038 9.153 -15.673 1.00 72.19 208 TYR A C 1
ATOM 1559 O O . TYR A 1 208 ? 7.849 8.094 -15.074 1.00 72.19 208 TYR A O 1
ATOM 1567 N N . LYS A 1 209 ? 8.495 10.249 -15.053 1.00 80.88 209 LYS A N 1
ATOM 1568 C CA . LYS A 1 209 ? 8.901 10.300 -13.631 1.00 80.88 209 LYS A CA 1
ATOM 1569 C C . LYS A 1 209 ? 7.758 10.560 -12.643 1.00 80.88 209 LYS A C 1
ATOM 1571 O O . LYS A 1 209 ? 7.970 10.493 -11.437 1.00 80.88 209 LYS A O 1
ATOM 1576 N N . LEU A 1 210 ? 6.556 10.873 -13.132 1.00 84.69 210 LEU A N 1
ATOM 1577 C CA . LEU A 1 210 ? 5.392 11.228 -12.304 1.00 84.69 210 LEU A CA 1
ATOM 1578 C C . LEU A 1 210 ? 4.548 10.014 -11.878 1.00 84.69 210 LEU A C 1
ATOM 1580 O O . LEU A 1 210 ? 3.570 10.160 -11.148 1.00 84.69 210 LEU A O 1
ATOM 1584 N N . LEU A 1 211 ? 4.950 8.808 -12.282 1.00 86.94 211 LEU A N 1
ATOM 1585 C CA . LEU A 1 211 ? 4.276 7.547 -11.964 1.00 86.94 211 LEU A CA 1
ATOM 1586 C C . LEU A 1 211 ? 4.082 7.311 -10.446 1.00 86.94 211 LEU A C 1
ATOM 1588 O O . LEU A 1 211 ? 2.969 6.965 -10.048 1.00 86.94 211 LEU A O 1
ATOM 1592 N N . PRO A 1 212 ? 5.080 7.565 -9.567 1.00 91.12 212 PRO A N 1
ATOM 1593 C CA . PRO A 1 212 ? 4.906 7.410 -8.119 1.00 91.12 212 PRO A CA 1
ATOM 1594 C C . PRO A 1 212 ? 3.814 8.314 -7.544 1.00 91.12 212 PRO A C 1
ATOM 1596 O O . PRO A 1 212 ? 3.059 7.890 -6.673 1.00 91.12 212 PRO A O 1
ATOM 1599 N N . LEU A 1 213 ? 3.721 9.554 -8.040 1.00 91.88 213 LEU A N 1
ATOM 1600 C CA . LEU A 1 213 ? 2.709 10.520 -7.610 1.00 91.88 213 LEU A CA 1
ATOM 1601 C C . LEU A 1 213 ? 1.319 10.036 -8.015 1.00 91.88 213 LEU A C 1
ATOM 1603 O O . LEU A 1 213 ? 0.395 10.074 -7.205 1.00 91.88 213 LEU A O 1
ATOM 1607 N N . TRP A 1 214 ? 1.185 9.529 -9.241 1.00 91.06 214 TRP A N 1
ATOM 1608 C CA . TRP A 1 214 ? -0.077 8.986 -9.726 1.00 91.06 214 TRP A CA 1
ATOM 1609 C C . TRP A 1 214 ? -0.559 7.804 -8.875 1.00 91.06 214 TRP A C 1
ATOM 1611 O O . TRP A 1 214 ? -1.719 7.776 -8.467 1.00 91.06 214 TRP A O 1
ATOM 1621 N N . ILE A 1 215 ? 0.341 6.878 -8.520 1.00 93.88 215 ILE A N 1
ATOM 1622 C CA . ILE A 1 215 ? 0.022 5.762 -7.614 1.00 93.88 215 ILE A CA 1
ATOM 1623 C C . ILE A 1 215 ? -0.380 6.277 -6.234 1.00 93.88 215 ILE A C 1
ATOM 1625 O O . ILE A 1 215 ? -1.337 5.775 -5.655 1.00 93.88 215 ILE A O 1
ATOM 1629 N N . TRP A 1 216 ? 0.306 7.294 -5.713 1.00 95.12 216 TRP A N 1
ATOM 1630 C CA . TRP A 1 216 ? -0.068 7.932 -4.452 1.00 95.12 216 TRP A CA 1
ATOM 1631 C C . TRP A 1 216 ? -1.506 8.455 -4.485 1.00 95.12 216 TRP A C 1
ATOM 1633 O O . TRP A 1 216 ? -2.291 8.179 -3.579 1.00 95.12 216 TRP A O 1
ATOM 1643 N N . LEU A 1 217 ? -1.869 9.161 -5.558 1.00 94.69 217 LEU A N 1
ATOM 1644 C CA . LEU A 1 217 ? -3.214 9.693 -5.757 1.00 94.69 217 LEU A C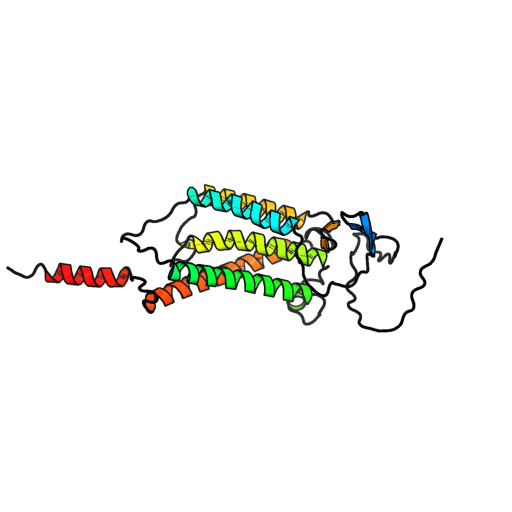A 1
ATOM 1645 C C . LEU A 1 217 ? -4.255 8.571 -5.873 1.00 94.69 217 LEU A C 1
ATOM 1647 O O . LEU A 1 217 ? -5.316 8.642 -5.254 1.00 94.69 217 LEU A O 1
ATOM 1651 N N . TYR A 1 218 ? -3.925 7.510 -6.613 1.00 94.44 218 TYR A N 1
ATOM 1652 C CA . TYR A 1 218 ? -4.749 6.310 -6.734 1.00 94.44 218 TYR A CA 1
ATOM 1653 C C . TYR A 1 218 ? -4.981 5.630 -5.375 1.00 94.44 218 TYR A C 1
ATOM 1655 O O . TYR A 1 218 ? -6.118 5.299 -5.036 1.00 94.44 218 TYR A O 1
ATOM 1663 N N . CYS A 1 219 ? -3.927 5.466 -4.570 1.00 95.75 219 CYS A N 1
ATOM 1664 C CA . CYS A 1 219 ? -4.006 4.894 -3.228 1.00 95.75 219 CYS A CA 1
ATOM 1665 C C . CYS A 1 219 ? -4.874 5.743 -2.300 1.00 95.75 219 CYS A C 1
ATOM 1667 O O . CYS A 1 219 ? -5.722 5.192 -1.603 1.00 95.75 219 CYS A O 1
ATOM 1669 N N . LEU A 1 220 ? -4.710 7.069 -2.321 1.00 94.94 220 LEU A N 1
ATOM 1670 C CA . LEU A 1 220 ? -5.540 7.983 -1.536 1.00 94.94 220 LEU A CA 1
ATOM 1671 C C . LEU A 1 220 ? -7.017 7.881 -1.925 1.00 94.94 220 LEU A C 1
ATOM 1673 O O . LEU A 1 220 ? -7.871 7.785 -1.049 1.00 94.94 220 LEU A O 1
ATOM 1677 N N . LEU A 1 221 ? -7.325 7.847 -3.223 1.00 95.00 221 LEU A N 1
ATOM 1678 C CA . LEU A 1 221 ? -8.700 7.703 -3.699 1.00 95.00 221 LEU A CA 1
ATOM 1679 C C . LEU A 1 221 ? -9.316 6.368 -3.258 1.00 95.00 221 LEU A C 1
ATOM 1681 O O . LEU A 1 221 ? -10.416 6.344 -2.706 1.00 95.00 221 LEU A O 1
ATOM 1685 N N . CYS A 1 222 ? -8.604 5.258 -3.468 1.00 94.56 222 CYS A N 1
ATOM 1686 C CA . CYS A 1 222 ? -9.071 3.931 -3.063 1.00 94.56 222 CYS A CA 1
ATOM 1687 C C . CYS A 1 222 ? -9.253 3.833 -1.547 1.00 94.56 222 CYS A C 1
ATOM 1689 O O . CYS A 1 222 ? -10.207 3.219 -1.081 1.00 94.56 222 CYS A O 1
ATOM 1691 N N . TRP A 1 223 ? -8.374 4.472 -0.779 1.00 93.75 223 TRP A N 1
ATOM 1692 C CA . TRP A 1 223 ? -8.472 4.537 0.671 1.00 93.75 223 TRP A CA 1
ATOM 1693 C C . TRP A 1 223 ? -9.716 5.295 1.151 1.00 93.75 223 TRP A C 1
ATOM 1695 O O . TRP A 1 223 ? -10.383 4.829 2.073 1.00 93.75 223 TRP A O 1
ATOM 1705 N N . LEU A 1 224 ? -10.095 6.403 0.502 1.00 93.50 224 LEU A N 1
ATOM 1706 C CA . LEU A 1 224 ? -11.349 7.103 0.815 1.00 93.50 224 LEU A CA 1
ATOM 1707 C C . LEU A 1 224 ? -12.574 6.211 0.569 1.00 93.50 224 LEU A C 1
ATOM 1709 O O . LEU A 1 224 ? -13.487 6.165 1.394 1.00 93.50 224 LEU A O 1
ATOM 1713 N N . ILE A 1 225 ? -12.578 5.472 -0.545 1.00 93.81 225 ILE A N 1
ATOM 1714 C CA . ILE A 1 225 ? -13.638 4.502 -0.863 1.00 93.81 225 ILE A CA 1
ATOM 1715 C C . ILE A 1 225 ? -13.667 3.389 0.190 1.00 93.81 225 ILE A C 1
ATOM 1717 O O . ILE A 1 225 ? -14.733 3.003 0.667 1.00 93.81 225 ILE A O 1
ATOM 1721 N N . GLN A 1 226 ? -12.496 2.895 0.584 1.00 93.88 226 GLN A N 1
ATOM 1722 C CA . GLN A 1 226 ? -12.351 1.861 1.597 1.00 93.88 226 GLN A CA 1
ATOM 1723 C C . GLN A 1 226 ? -12.882 2.309 2.967 1.00 93.88 226 GLN A C 1
ATOM 1725 O O . GLN A 1 226 ? -13.620 1.553 3.599 1.00 93.88 226 GLN A O 1
ATOM 1730 N N . ASP A 1 227 ? -12.570 3.532 3.410 1.00 92.75 227 ASP A N 1
ATOM 1731 C CA . ASP A 1 227 ? -13.083 4.069 4.676 1.00 92.75 227 ASP A CA 1
ATOM 1732 C C . ASP A 1 227 ? -14.609 4.249 4.636 1.00 92.75 227 ASP A C 1
ATOM 1734 O O . ASP A 1 227 ? -15.301 3.886 5.587 1.00 92.75 227 ASP A O 1
ATOM 1738 N N . ALA A 1 228 ? -15.159 4.706 3.506 1.00 92.19 228 ALA A N 1
ATOM 1739 C CA . ALA A 1 228 ? -16.604 4.820 3.320 1.00 92.19 228 ALA A CA 1
ATOM 1740 C C . ALA A 1 228 ? -17.314 3.453 3.378 1.00 92.19 228 ALA A C 1
ATOM 1742 O O . ALA A 1 228 ? -18.343 3.315 4.043 1.00 92.19 228 ALA A O 1
ATOM 1743 N N . LEU A 1 229 ? -16.754 2.424 2.732 1.00 92.00 229 LEU A N 1
ATOM 1744 C CA . LEU A 1 229 ? -17.298 1.061 2.765 1.00 92.00 229 LEU A CA 1
ATOM 1745 C C . LEU A 1 229 ? -17.199 0.426 4.154 1.00 92.00 229 LEU A C 1
ATOM 1747 O O . LEU A 1 229 ? -18.116 -0.287 4.564 1.00 92.00 229 LEU A O 1
ATOM 1751 N N . LYS A 1 230 ? -16.129 0.714 4.903 1.00 92.56 230 LYS A N 1
ATOM 1752 C CA . LYS A 1 230 ? -15.995 0.317 6.310 1.00 92.56 230 LYS A CA 1
ATOM 1753 C C . LYS A 1 230 ? -17.117 0.916 7.157 1.00 92.56 230 LYS A C 1
ATOM 1755 O O . LYS A 1 230 ? -17.804 0.172 7.853 1.00 92.56 230 LYS A O 1
ATOM 1760 N N . VAL A 1 231 ? -17.329 2.233 7.075 1.00 90.31 231 VAL A N 1
ATOM 1761 C CA . VAL A 1 231 ? -18.394 2.921 7.830 1.00 90.31 231 VAL A CA 1
ATOM 1762 C C . VAL A 1 231 ? -19.768 2.365 7.455 1.00 90.31 231 VAL A C 1
ATOM 1764 O O . VAL A 1 231 ? -20.571 2.076 8.338 1.00 90.31 231 VAL A O 1
ATOM 1767 N N . LEU A 1 232 ? -20.021 2.130 6.163 1.00 90.56 232 LEU A N 1
ATOM 1768 C CA . LEU A 1 232 ? -21.263 1.510 5.701 1.00 90.56 232 LEU A CA 1
ATOM 1769 C C . LEU A 1 232 ? -21.449 0.093 6.266 1.00 90.56 232 LEU A C 1
ATOM 1771 O O . LEU A 1 232 ? -22.537 -0.243 6.721 1.00 90.56 232 LEU A O 1
ATOM 1775 N N . CYS A 1 233 ? -20.401 -0.732 6.264 1.00 88.75 233 CYS A N 1
ATOM 1776 C CA . CYS A 1 233 ? -20.444 -2.086 6.816 1.00 88.75 233 CYS A CA 1
ATOM 1777 C C . CYS A 1 233 ? -20.805 -2.071 8.308 1.00 88.75 233 CYS A C 1
ATOM 1779 O O . CYS A 1 233 ? -21.703 -2.795 8.737 1.00 88.75 233 CYS A O 1
ATOM 1781 N N . ILE A 1 234 ? -20.164 -1.195 9.085 1.00 87.38 234 ILE A N 1
ATOM 1782 C CA . ILE A 1 234 ? -20.432 -1.049 10.521 1.00 87.38 234 ILE A CA 1
ATOM 1783 C C . ILE A 1 234 ? -21.860 -0.556 10.756 1.00 87.38 234 ILE A C 1
ATOM 1785 O O . ILE A 1 234 ? -22.587 -1.156 11.544 1.00 87.38 234 ILE A O 1
ATOM 1789 N N . PHE A 1 235 ? -22.303 0.453 10.003 1.00 86.69 235 PHE A N 1
ATOM 1790 C CA . PHE A 1 235 ? -23.677 0.947 10.061 1.00 86.69 235 PHE A CA 1
ATOM 1791 C C . PHE A 1 235 ? -24.709 -0.152 9.756 1.00 86.69 235 PHE A C 1
ATOM 1793 O O . PHE A 1 235 ? -25.743 -0.236 10.417 1.00 86.69 235 PHE A O 1
ATOM 1800 N N . LEU A 1 236 ? -24.442 -1.025 8.781 1.00 87.12 236 LEU A N 1
ATOM 1801 C CA . LEU A 1 236 ? -25.330 -2.142 8.450 1.00 87.12 236 LEU A CA 1
ATOM 1802 C C . LEU A 1 236 ? -25.369 -3.198 9.560 1.00 87.12 236 LEU A C 1
ATOM 1804 O O . LEU A 1 236 ? -26.455 -3.675 9.898 1.00 87.12 236 LEU A O 1
ATOM 1808 N N . ILE A 1 237 ? -24.218 -3.547 10.141 1.00 85.94 237 ILE A N 1
ATOM 1809 C CA . ILE A 1 237 ? -24.128 -4.486 11.271 1.00 85.94 237 ILE A CA 1
ATOM 1810 C C . ILE A 1 237 ? -24.907 -3.939 12.475 1.00 85.94 237 ILE A C 1
ATOM 1812 O O . ILE A 1 237 ? -25.710 -4.662 13.068 1.00 85.94 237 ILE A O 1
ATOM 1816 N N . GLU A 1 238 ? -24.740 -2.651 12.778 1.00 81.88 238 GLU A N 1
ATOM 1817 C CA . GLU A 1 238 ? -25.490 -1.941 13.815 1.00 81.88 238 GLU A CA 1
ATOM 1818 C C . GLU A 1 238 ? -26.994 -1.937 13.523 1.00 81.88 238 GLU A C 1
ATOM 1820 O O . GLU A 1 238 ? -27.794 -2.374 14.350 1.00 81.88 238 GLU A O 1
ATOM 1825 N N . SER A 1 239 ? -27.411 -1.510 12.329 1.00 80.12 239 SER A N 1
ATOM 1826 C CA . SER A 1 239 ? -28.830 -1.385 11.981 1.00 80.12 239 SER A CA 1
ATOM 1827 C C . SER A 1 239 ? -29.578 -2.719 11.996 1.00 80.12 239 SER A C 1
ATOM 1829 O O . SER A 1 239 ? -30.773 -2.741 12.287 1.00 80.12 239 SER A O 1
ATOM 1831 N N . THR A 1 240 ? -28.915 -3.818 11.642 1.00 77.56 240 THR A N 1
ATOM 1832 C CA . THR A 1 240 ? -29.541 -5.146 11.559 1.00 77.56 240 THR A CA 1
ATOM 1833 C C . THR A 1 240 ? -29.438 -5.935 12.865 1.00 77.56 240 THR A C 1
ATOM 1835 O O . THR A 1 240 ? -30.081 -6.976 12.995 1.00 77.56 240 THR A O 1
ATOM 1838 N N . GLY A 1 241 ? -28.651 -5.461 13.841 1.00 70.31 241 GLY A N 1
ATOM 1839 C CA . GLY A 1 241 ? -28.339 -6.217 15.058 1.00 70.31 241 GLY A CA 1
ATOM 1840 C C . GLY A 1 241 ? -27.621 -7.538 14.761 1.00 70.31 241 GLY A C 1
ATOM 1841 O O . GLY A 1 241 ? -27.697 -8.485 15.552 1.00 70.31 241 GLY A O 1
ATOM 1842 N N . LEU A 1 242 ? -26.963 -7.626 13.599 1.00 72.75 242 LEU A N 1
ATOM 1843 C CA . LEU A 1 242 ? -26.299 -8.837 13.137 1.00 72.75 242 LEU A CA 1
ATOM 1844 C C . LEU A 1 242 ? -25.210 -9.231 14.141 1.00 72.75 242 LEU A C 1
ATOM 1846 O O . LEU A 1 242 ? -24.530 -8.381 14.713 1.00 72.75 242 LE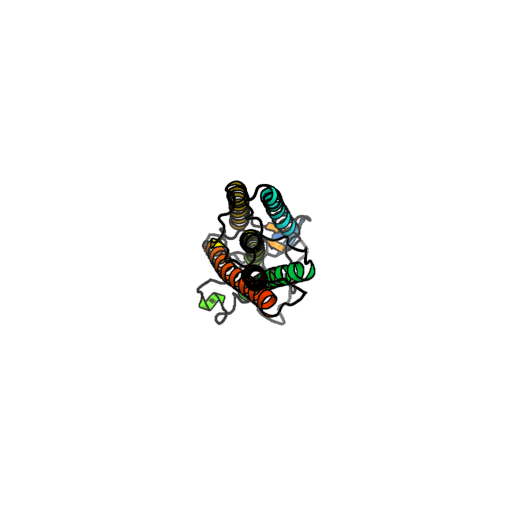U A O 1
ATOM 1850 N N . PHE A 1 243 ? -25.059 -10.532 14.381 1.00 74.62 243 PHE A N 1
ATOM 1851 C CA . PHE A 1 243 ? -24.089 -11.089 15.336 1.00 74.62 243 PHE A CA 1
ATOM 1852 C C . PHE A 1 243 ? -24.274 -10.648 16.795 1.00 74.62 243 PHE A C 1
ATOM 1854 O O . PHE A 1 243 ? -23.316 -10.693 17.563 1.00 74.62 243 PHE A O 1
ATOM 1861 N N . SER A 1 244 ? -25.482 -10.229 17.193 1.00 63.75 244 SER A N 1
ATOM 1862 C CA . SER A 1 244 ? -25.731 -9.665 18.529 1.00 63.75 244 SER A CA 1
ATOM 1863 C C . SER A 1 244 ? -24.831 -8.461 18.830 1.00 63.75 244 SER A C 1
ATOM 1865 O O . SER A 1 244 ? -24.399 -8.271 19.967 1.00 63.75 244 SER A O 1
ATOM 1867 N N . TYR A 1 245 ? -24.532 -7.656 17.804 1.00 63.91 245 TYR A N 1
ATOM 1868 C CA . TYR A 1 245 ? -23.861 -6.377 17.986 1.00 63.91 245 TYR A CA 1
ATOM 1869 C C . TYR A 1 245 ? -24.797 -5.434 18.752 1.00 63.91 245 TYR A C 1
ATOM 1871 O O . TYR A 1 245 ? -25.880 -5.069 18.288 1.00 63.91 245 TYR A O 1
ATOM 1879 N N . GLU A 1 246 ? -24.436 -5.132 19.996 1.00 60.22 246 GLU A N 1
ATOM 1880 C CA . GLU A 1 246 ? -25.323 -4.464 20.941 1.00 60.22 246 GLU A CA 1
ATOM 1881 C C . GLU A 1 246 ? -25.252 -2.947 20.719 1.00 60.22 246 GLU A C 1
ATOM 1883 O O . GLU A 1 246 ? -24.298 -2.299 21.129 1.00 60.22 246 GLU A O 1
ATOM 1888 N N . ASN A 1 247 ? -26.265 -2.368 20.064 1.00 56.81 247 ASN A N 1
ATOM 1889 C CA . ASN A 1 247 ? -26.298 -0.934 19.760 1.00 56.81 247 ASN A CA 1
ATOM 1890 C C . ASN A 1 247 ? -26.224 -0.063 21.035 1.00 56.81 247 ASN A C 1
ATOM 1892 O O . ASN A 1 247 ? -27.199 -0.027 21.807 1.00 56.81 247 ASN A O 1
ATOM 1896 N N . PRO A 1 248 ? -25.162 0.747 21.230 1.00 55.47 248 PRO A N 1
ATOM 1897 C CA . PRO A 1 248 ? -25.028 1.618 22.402 1.00 55.47 248 PRO A CA 1
ATOM 1898 C C . PRO A 1 248 ? -26.173 2.640 22.500 1.00 55.47 248 PRO A C 1
ATOM 1900 O O . PRO A 1 248 ? -26.663 2.965 23.587 1.00 55.47 248 PRO A O 1
ATOM 1903 N N . HIS A 1 249 ? -26.653 3.117 21.346 1.00 51.66 249 HIS A N 1
ATOM 1904 C CA . HIS A 1 249 ? -27.761 4.069 21.243 1.00 51.66 249 HIS A CA 1
ATOM 1905 C C . HIS A 1 249 ? -29.114 3.467 21.653 1.00 51.66 249 HIS A C 1
ATOM 1907 O O . HIS A 1 249 ? -29.896 4.133 22.337 1.00 51.66 249 HIS A O 1
ATOM 1913 N N . ALA A 1 250 ? -29.374 2.200 21.315 1.00 53.81 250 ALA A N 1
ATOM 1914 C CA . ALA A 1 250 ? -30.606 1.507 21.698 1.00 53.81 250 ALA A CA 1
ATOM 1915 C C . ALA A 1 250 ? -30.661 1.247 23.215 1.00 53.81 250 ALA A C 1
ATOM 1917 O O . ALA A 1 250 ? -31.707 1.403 23.851 1.00 53.81 250 ALA A O 1
ATOM 1918 N N . LYS A 1 251 ? -29.512 0.933 23.828 1.00 52.78 251 LYS A N 1
ATOM 1919 C CA . LYS A 1 251 ? -29.407 0.712 25.277 1.00 52.78 251 LYS A CA 1
ATOM 1920 C C . LYS A 1 251 ? -29.625 1.996 26.076 1.00 52.78 251 LYS A C 1
ATOM 1922 O O . LYS A 1 251 ? -30.287 1.955 27.111 1.00 52.78 251 LYS A O 1
ATOM 192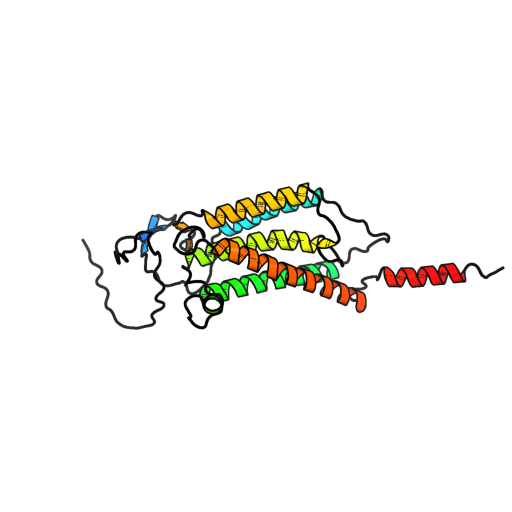7 N N . LYS A 1 252 ? -29.149 3.145 25.574 1.00 53.09 252 LYS A N 1
ATOM 1928 C CA . LYS A 1 252 ? -29.367 4.458 26.205 1.00 53.09 252 LYS A CA 1
ATOM 1929 C C . LYS A 1 252 ? -30.860 4.793 26.314 1.00 53.09 252 LYS A C 1
ATOM 1931 O O . LYS A 1 252 ? -31.310 5.185 27.383 1.00 53.09 252 LYS A O 1
ATOM 1936 N N . LEU A 1 253 ? -31.640 4.548 25.258 1.00 54.44 253 LEU A N 1
ATOM 1937 C CA . LEU A 1 253 ? -33.099 4.743 25.260 1.00 54.44 253 LEU A CA 1
ATOM 1938 C C . LEU A 1 253 ? -33.820 3.821 26.256 1.00 54.44 253 LEU A C 1
ATOM 1940 O O . LEU A 1 253 ? -34.707 4.277 26.980 1.00 54.44 253 LEU A O 1
ATOM 1944 N N . ASN A 1 254 ? -33.417 2.552 26.345 1.00 53.09 254 ASN A N 1
ATOM 1945 C CA . ASN A 1 254 ? -34.010 1.608 27.296 1.00 53.09 254 ASN A CA 1
ATOM 1946 C C . ASN A 1 254 ? -33.646 1.930 28.755 1.00 53.09 254 ASN A C 1
ATOM 1948 O O . ASN A 1 254 ? -34.524 1.913 29.616 1.00 53.09 254 ASN A O 1
ATOM 1952 N N . HIS A 1 255 ? -32.395 2.300 29.045 1.00 56.16 255 HIS A N 1
ATOM 1953 C CA . HIS A 1 255 ? -31.978 2.669 30.402 1.00 56.16 255 HIS A CA 1
ATOM 1954 C C . HIS A 1 255 ? -32.591 4.002 30.860 1.00 56.16 255 HIS A C 1
ATOM 1956 O O . HIS A 1 255 ? -32.962 4.138 32.024 1.00 56.16 255 HIS A O 1
ATOM 1962 N N . SER A 1 256 ? -32.761 4.971 29.950 1.00 56.47 256 SER A N 1
ATOM 1963 C CA . SER A 1 256 ? -33.483 6.218 30.233 1.00 56.47 256 SER A CA 1
ATOM 1964 C C . SER A 1 256 ? -34.975 5.986 30.494 1.00 56.47 256 SER A C 1
ATOM 1966 O O . SER A 1 256 ? -35.534 6.635 31.373 1.00 56.47 256 SER A O 1
ATOM 1968 N N . ARG A 1 257 ? -35.621 5.033 29.804 1.00 53.72 257 ARG A N 1
ATOM 1969 C CA . ARG A 1 257 ? -37.010 4.633 30.103 1.00 53.72 257 ARG A CA 1
ATOM 1970 C C . ARG A 1 257 ? -37.143 3.922 31.451 1.00 53.72 257 ARG A C 1
ATOM 1972 O O . ARG A 1 257 ? -38.081 4.210 32.185 1.00 53.72 257 ARG A O 1
ATOM 1979 N N . LEU A 1 258 ? -36.206 3.041 31.798 1.00 55.25 258 LEU A N 1
ATOM 1980 C CA . LEU A 1 258 ? -36.198 2.344 33.091 1.00 55.25 258 LEU A CA 1
ATOM 1981 C C . LEU A 1 258 ? -35.907 3.301 34.262 1.00 55.25 258 LEU A C 1
ATOM 1983 O O . LEU A 1 258 ? -36.558 3.214 35.299 1.00 55.25 258 LEU A O 1
ATOM 1987 N N . GLY A 1 259 ? -35.005 4.272 34.079 1.00 52.44 259 GLY A N 1
ATOM 1988 C CA . GLY A 1 259 ? -34.736 5.323 35.069 1.00 52.44 259 GLY A CA 1
ATOM 1989 C C . GLY A 1 259 ? -35.896 6.311 35.249 1.00 52.44 259 GLY A C 1
ATOM 1990 O O . GLY A 1 259 ? -36.182 6.719 36.370 1.00 52.44 259 GLY A O 1
ATOM 1991 N N . ALA A 1 260 ? -36.617 6.649 34.174 1.00 53.91 260 ALA A N 1
ATOM 1992 C CA . ALA A 1 260 ? -37.812 7.496 34.243 1.00 53.91 260 ALA A CA 1
ATOM 1993 C C . ALA A 1 260 ? -39.045 6.766 34.817 1.00 53.91 260 ALA A C 1
ATOM 1995 O O . ALA A 1 260 ? -39.918 7.405 35.400 1.00 53.91 260 ALA A O 1
ATOM 1996 N N . GLY A 1 261 ? -39.117 5.437 34.679 1.00 49.88 261 GLY A N 1
ATOM 1997 C CA . GLY A 1 261 ? -40.180 4.608 35.256 1.00 49.88 261 GLY A CA 1
ATOM 1998 C C . GLY A 1 261 ? -40.017 4.323 36.754 1.00 49.88 261 GLY A C 1
ATOM 1999 O O . GLY A 1 261 ? -41.003 4.028 37.420 1.00 49.88 261 GLY A O 1
ATOM 2000 N N . SER A 1 262 ? -38.802 4.447 37.302 1.00 48.41 262 SER A N 1
ATOM 2001 C CA . SER A 1 262 ? -38.518 4.132 38.710 1.00 48.41 262 SER A CA 1
ATOM 2002 C C . SER A 1 262 ? -38.697 5.311 39.679 1.00 48.41 262 SER A C 1
ATOM 2004 O O . SER A 1 262 ? -38.635 5.098 40.884 1.00 48.41 262 SER A O 1
ATOM 2006 N N . PHE A 1 263 ? -38.934 6.538 39.195 1.00 47.69 263 PHE A N 1
ATOM 2007 C CA . PHE A 1 263 ? -39.130 7.725 40.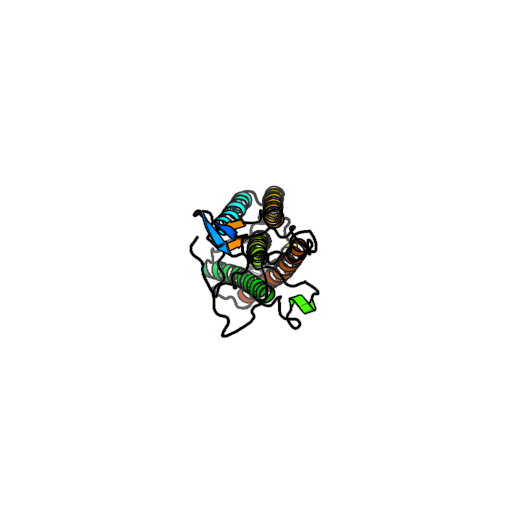051 1.00 47.69 263 PHE A CA 1
ATOM 2008 C C . PHE A 1 263 ? -40.610 8.106 40.247 1.00 47.69 263 PHE A C 1
ATOM 2010 O O . PHE A 1 263 ? -40.937 9.224 40.639 1.00 47.69 263 PHE A O 1
ATOM 2017 N N . LYS A 1 264 ? -41.531 7.184 39.943 1.00 48.16 264 LYS A N 1
ATOM 2018 C CA . LYS A 1 264 ? -42.979 7.391 40.074 1.00 48.16 264 LYS A CA 1
ATOM 2019 C C . LYS A 1 264 ? -43.647 6.199 40.762 1.00 48.16 264 LYS A C 1
ATOM 2021 O O . LYS A 1 264 ? -44.606 5.635 40.251 1.00 48.16 264 LYS A O 1
ATOM 2026 N N . ALA A 1 265 ? -43.114 5.802 41.912 1.00 44.47 265 ALA A N 1
ATOM 2027 C CA . ALA A 1 265 ? -43.795 4.903 42.831 1.00 44.47 265 ALA A CA 1
ATOM 2028 C C . ALA A 1 265 ? -43.415 5.256 44.275 1.00 44.47 265 ALA A C 1
ATOM 2030 O O . ALA A 1 265 ? -42.389 4.796 44.766 1.00 44.47 265 ALA A O 1
ATOM 2031 N N . THR A 1 266 ? -44.336 5.981 44.920 1.00 36.53 266 THR A N 1
ATOM 2032 C CA . THR A 1 266 ? -44.517 6.171 46.378 1.00 36.53 266 THR A CA 1
ATOM 2033 C C . THR A 1 266 ? -43.543 7.075 47.121 1.00 36.53 266 THR A C 1
ATOM 2035 O O . THR A 1 266 ? -42.325 6.814 47.105 1.00 36.53 266 THR A O 1
#

Secondary structure (DSSP, 8-state):
-----------------S---SSS-----TT-EEEPTTS-EEETTPPPPSS----HHHHHHHHHHHHHHHHHGGG------SS-----HHHHHHHHHHHHHHHHHHHHHHHHHHHGGG-TTSHHHHHTPPP--HHHHHHHHHHHHHHHHHHHHHHHHSSSS-GGGSPPPHHHHHHHHHHHHHHHHHHHHPPSEEETTEEE--TTSSS-TTHHHHHHHHHHHHHHHHHHHHHHHHHHHHHHTGGG---HHHHHHHHHHHHHHTTS--

InterPro domains:
  IPR023298 P-type ATPase, transmembrane domain superfamily [SSF81665] (48-234)